Protein AF-0000000076143023 (afdb_homodimer)

Structure (mmCIF, N/CA/C/O backbone):
data_AF-0000000076143023-model_v1
#
loop_
_entity.id
_entity.type
_entity.pdbx_description
1 polymer 'Type II toxin-antitoxin system VapC family toxin'
#
loop_
_atom_site.group_PDB
_atom_site.id
_atom_site.type_symbol
_atom_site.label_atom_id
_atom_site.label_alt_id
_atom_site.label_comp_id
_atom_site.label_asym_id
_atom_site.label_entity_id
_atom_site.label_seq_id
_atom_site.pdbx_PDB_ins_code
_atom_site.Cartn_x
_atom_site.Cartn_y
_atom_site.Cartn_z
_atom_site.occupancy
_atom_site.B_iso_or_equiv
_atom_site.auth_seq_id
_atom_site.auth_comp_id
_atom_site.auth_asym_id
_atom_site.auth_atom_id
_atom_site.pdbx_PDB_model_num
ATOM 1 N N . MET A 1 1 ? -0.37 -6.676 -21.188 1 98.06 1 MET A N 1
ATOM 2 C CA . MET A 1 1 ? 0.47 -6.949 -20.031 1 98.06 1 MET A CA 1
ATOM 3 C C . MET A 1 1 ? -0.383 -7.238 -18.797 1 98.06 1 MET A C 1
ATOM 5 O O . MET A 1 1 ? -1.576 -6.93 -18.766 1 98.06 1 MET A O 1
ATOM 9 N N . TYR A 1 2 ? 0.212 -7.949 -17.828 1 98.81 2 TYR A N 1
ATOM 10 C CA . TYR A 1 2 ? -0.631 -8.555 -16.797 1 98.81 2 TYR A CA 1
ATOM 11 C C . TYR A 1 2 ? -0.069 -8.297 -15.406 1 98.81 2 TYR A C 1
ATOM 13 O O . TYR A 1 2 ? 1.149 -8.266 -15.219 1 98.81 2 TYR A O 1
ATOM 21 N N . LEU A 1 3 ? -0.927 -8.055 -14.492 1 98.94 3 LEU A N 1
ATOM 22 C CA . LEU A 1 3 ? -0.608 -8.016 -13.07 1 98.94 3 LEU A CA 1
ATOM 23 C C . LEU A 1 3 ? -1.163 -9.242 -12.359 1 98.94 3 LEU A C 1
ATOM 25 O O . LEU A 1 3 ? -2.381 -9.422 -12.273 1 98.94 3 LEU A O 1
ATOM 29 N N . LEU A 1 4 ? -0.254 -10.07 -11.875 1 98.81 4 LEU A N 1
ATOM 30 C CA . LEU A 1 4 ? -0.666 -11.336 -11.273 1 98.81 4 LEU A CA 1
ATOM 31 C C . LEU A 1 4 ? -1.103 -11.133 -9.828 1 98.81 4 LEU A C 1
ATOM 33 O O . LEU A 1 4 ? -0.363 -10.555 -9.023 1 98.81 4 LEU A O 1
ATOM 37 N N . ASP A 1 5 ? -2.32 -11.594 -9.531 1 98.44 5 ASP A N 1
ATOM 38 C CA . ASP A 1 5 ? -2.801 -11.641 -8.148 1 98.44 5 ASP A CA 1
ATOM 39 C C . ASP A 1 5 ? -2.135 -12.773 -7.375 1 98.44 5 ASP A C 1
ATOM 41 O O . ASP A 1 5 ? -1.49 -13.641 -7.965 1 98.44 5 ASP A O 1
ATOM 45 N N . THR A 1 6 ? -2.236 -12.711 -6.141 1 97.81 6 THR A N 1
ATOM 46 C CA . THR A 1 6 ? -1.552 -13.641 -5.242 1 97.81 6 THR A CA 1
ATOM 47 C C . THR A 1 6 ? -1.972 -15.078 -5.531 1 97.81 6 THR A C 1
ATOM 49 O O . THR A 1 6 ? -1.14 -15.992 -5.516 1 97.81 6 THR A O 1
ATOM 52 N N . ASN A 1 7 ? -3.256 -15.289 -5.801 1 97.44 7 ASN A N 1
ATOM 53 C CA . ASN A 1 7 ? -3.754 -16.656 -5.996 1 97.44 7 ASN A CA 1
ATOM 54 C C . ASN A 1 7 ? -3.154 -17.297 -7.242 1 97.44 7 ASN A C 1
ATOM 56 O O . ASN A 1 7 ? -2.965 -18.516 -7.289 1 97.44 7 ASN A O 1
ATOM 60 N N . VAL A 1 8 ? -2.82 -16.516 -8.234 1 98.25 8 VAL A N 1
ATOM 61 C CA . VAL A 1 8 ? -2.232 -17.047 -9.461 1 98.25 8 VAL A CA 1
ATOM 62 C C . VAL A 1 8 ? -0.818 -17.547 -9.18 1 98.25 8 VAL A C 1
ATOM 64 O O . VAL A 1 8 ? -0.459 -18.672 -9.57 1 98.25 8 VAL A O 1
ATOM 67 N N . ILE A 1 9 ? 0.001 -16.75 -8.516 1 98 9 ILE A N 1
ATOM 68 C CA . ILE A 1 9 ? 1.373 -17.109 -8.18 1 98 9 ILE A CA 1
ATOM 69 C C . ILE A 1 9 ? 1.374 -18.359 -7.293 1 98 9 ILE A C 1
ATOM 71 O O . ILE A 1 9 ? 2.15 -19.281 -7.516 1 98 9 ILE A O 1
ATOM 75 N N . SER A 1 10 ? 0.481 -18.328 -6.305 1 97.19 10 SER A N 1
ATOM 76 C CA . SER A 1 10 ? 0.371 -19.469 -5.395 1 97.19 10 SER A CA 1
ATOM 77 C C . SER A 1 10 ? -0.035 -20.734 -6.141 1 97.19 10 SER A C 1
ATOM 79 O O . SER A 1 10 ? 0.458 -21.828 -5.836 1 97.19 10 SER A O 1
ATOM 81 N N . GLU A 1 11 ? -0.968 -20.594 -7.059 1 97.69 11 GLU A N 1
ATOM 82 C CA . GLU A 1 11 ? -1.41 -21.734 -7.848 1 97.69 11 GLU A CA 1
ATOM 83 C C . GLU A 1 11 ? -0.258 -22.328 -8.648 1 97.69 11 GLU A C 1
ATOM 85 O O . GLU A 1 11 ? -0.075 -23.547 -8.68 1 97.69 11 GLU A O 1
ATOM 90 N N . LEU A 1 12 ? 0.575 -21.469 -9.266 1 96.62 12 LEU A N 1
ATOM 91 C CA . LEU A 1 12 ? 1.646 -21.906 -10.156 1 96.62 12 LEU A CA 1
ATOM 92 C C . LEU A 1 12 ? 2.768 -22.578 -9.367 1 96.62 12 LEU A C 1
ATOM 94 O O . LEU A 1 12 ? 3.596 -23.297 -9.945 1 96.62 12 LEU A O 1
ATOM 98 N N . ARG A 1 13 ? 2.834 -22.328 -8.07 1 95.31 13 ARG A N 1
ATOM 99 C CA . ARG A 1 13 ? 3.834 -22.953 -7.215 1 95.31 13 ARG A CA 1
ATOM 100 C C . ARG A 1 13 ? 3.506 -24.422 -6.977 1 95.31 13 ARG A C 1
ATOM 102 O O . ARG A 1 13 ? 4.395 -25.219 -6.684 1 95.31 13 ARG A O 1
ATOM 109 N N . LYS A 1 14 ? 2.246 -24.781 -7.047 1 94.75 14 LYS A N 1
ATOM 110 C CA . LYS A 1 14 ? 1.787 -26.109 -6.684 1 94.75 14 LYS A CA 1
ATOM 111 C C . LYS A 1 14 ? 2.342 -27.172 -7.641 1 94.75 14 LYS A C 1
ATOM 113 O O . LYS A 1 14 ? 2.426 -26.938 -8.844 1 94.75 14 LYS A O 1
ATOM 118 N N . PRO A 1 15 ? 2.67 -28.328 -7.043 1 92.56 15 PRO A N 1
ATOM 119 C CA . PRO A 1 15 ? 3.074 -29.422 -7.926 1 92.56 15 PRO A CA 1
ATOM 120 C C . PRO A 1 15 ? 1.981 -29.828 -8.914 1 92.56 15 PRO A C 1
ATOM 122 O O . PRO A 1 15 ? 2.275 -30.125 -10.07 1 92.56 15 PRO A O 1
ATOM 125 N N . HIS A 1 16 ? 0.698 -29.781 -8.438 1 95.69 16 HIS A N 1
ATOM 126 C CA . HIS A 1 16 ? -0.436 -30.094 -9.305 1 95.69 16 HIS A CA 1
ATOM 127 C C . HIS A 1 16 ? -1.319 -28.875 -9.516 1 95.69 16 HIS A C 1
ATOM 129 O O . HIS A 1 16 ? -2.523 -28.922 -9.25 1 95.69 16 HIS A O 1
ATOM 135 N N . ALA A 1 17 ? -0.722 -27.922 -10.047 1 97.44 17 ALA A N 1
ATOM 136 C CA . ALA A 1 17 ? -1.436 -26.688 -10.344 1 97.44 17 ALA A CA 1
ATOM 137 C C . ALA A 1 17 ? -2.568 -26.922 -11.336 1 97.44 17 ALA A C 1
ATOM 139 O O . ALA A 1 17 ? -2.518 -27.875 -12.125 1 97.44 17 ALA A O 1
ATOM 140 N N . ASP A 1 18 ? -3.635 -26.172 -11.297 1 98.19 18 ASP A N 1
ATOM 141 C CA . ASP A 1 18 ? -4.75 -26.234 -12.234 1 98.19 18 ASP A CA 1
ATOM 142 C C . ASP A 1 18 ? -4.254 -26.156 -13.68 1 98.19 18 ASP A C 1
ATOM 144 O O . ASP A 1 18 ? -3.486 -25.25 -14.023 1 98.19 18 ASP A O 1
ATOM 148 N N . ALA A 1 19 ? -4.676 -27.016 -14.5 1 97.75 19 ALA A N 1
ATOM 149 C CA . ALA A 1 19 ? -4.156 -27.156 -15.859 1 97.75 19 ALA A CA 1
ATOM 150 C C . ALA A 1 19 ? -4.441 -25.906 -16.688 1 97.75 19 ALA A C 1
ATOM 152 O O . ALA A 1 19 ? -3.633 -25.531 -17.531 1 97.75 19 ALA A O 1
ATOM 153 N N . LYS A 1 20 ? -5.555 -25.281 -16.5 1 98.38 20 LYS A N 1
ATOM 154 C CA . LYS A 1 20 ? -5.914 -24.078 -17.234 1 98.38 20 LYS A CA 1
ATOM 155 C C . LYS A 1 20 ? -5.008 -22.906 -16.859 1 98.38 20 LYS A C 1
ATOM 157 O O . LYS A 1 20 ? -4.602 -22.125 -17.719 1 98.38 20 LYS A O 1
ATOM 162 N N . VAL A 1 21 ? -4.711 -22.812 -15.57 1 98.56 21 VAL A N 1
ATOM 163 C CA . VAL A 1 21 ? -3.826 -21.75 -15.094 1 98.56 21 VAL A CA 1
ATOM 164 C C . VAL A 1 21 ? -2.426 -21.953 -15.672 1 98.56 21 VAL A C 1
ATOM 166 O O . VAL A 1 21 ? -1.789 -21 -16.109 1 98.56 21 VAL A O 1
ATOM 169 N N . VAL A 1 22 ? -1.942 -23.172 -15.695 1 98.06 22 VAL A N 1
ATOM 170 C CA . VAL A 1 22 ? -0.632 -23.5 -16.25 1 98.06 22 VAL A CA 1
ATOM 171 C C . VAL A 1 22 ? -0.604 -23.172 -17.734 1 98.06 22 VAL A C 1
ATOM 173 O O . VAL A 1 22 ? 0.358 -22.578 -18.234 1 98.06 22 VAL A O 1
ATOM 176 N N . ALA A 1 23 ? -1.643 -23.562 -18.438 1 97.94 23 ALA A N 1
ATOM 177 C CA . ALA A 1 23 ? -1.723 -23.312 -19.875 1 97.94 23 ALA A CA 1
ATOM 178 C C . ALA A 1 23 ? -1.689 -21.812 -20.172 1 97.94 23 ALA A C 1
ATOM 180 O O . ALA A 1 23 ? -0.997 -21.359 -21.078 1 97.94 23 ALA A O 1
ATOM 181 N N . TRP A 1 24 ? -2.473 -21.078 -19.391 1 98.25 24 TRP A N 1
ATOM 182 C CA . TRP A 1 24 ? -2.477 -19.625 -19.547 1 98.25 24 TRP A CA 1
ATOM 183 C C . TRP A 1 24 ? -1.083 -19.047 -19.328 1 98.25 24 TRP A C 1
ATOM 185 O O . TRP A 1 24 ? -0.595 -18.25 -20.156 1 98.25 24 TRP A O 1
ATOM 195 N N . ALA A 1 25 ? -0.419 -19.422 -18.234 1 97.69 25 ALA A N 1
ATOM 196 C CA . ALA A 1 25 ? 0.902 -18.906 -17.906 1 97.69 25 ALA A CA 1
ATOM 197 C C . ALA A 1 25 ? 1.912 -19.203 -19 1 97.69 25 ALA A C 1
ATOM 199 O O . ALA A 1 25 ? 2.779 -18.375 -19.297 1 97.69 25 ALA A O 1
ATOM 200 N N . LYS A 1 26 ? 1.789 -20.344 -19.594 1 97.19 26 LYS A N 1
ATOM 201 C CA . LYS A 1 26 ? 2.703 -20.766 -20.656 1 97.19 26 LYS A CA 1
ATOM 202 C C . LYS A 1 26 ? 2.461 -19.953 -21.922 1 97.19 26 LYS A C 1
ATOM 204 O O . LYS A 1 26 ? 3.344 -19.859 -22.781 1 97.19 26 LYS A O 1
ATOM 209 N N . SER A 1 27 ? 1.299 -19.406 -22.047 1 97.81 27 SER A N 1
ATOM 210 C CA . SER A 1 27 ? 0.93 -18.688 -23.25 1 97.81 27 SER A CA 1
ATOM 211 C C . SER A 1 27 ? 1.418 -17.25 -23.219 1 97.81 27 SER A C 1
ATOM 213 O O . SER A 1 27 ? 1.363 -16.531 -24.219 1 97.81 27 SER A O 1
ATOM 215 N N . VAL A 1 28 ? 1.854 -16.766 -22.062 1 97.69 28 VAL A N 1
ATOM 216 C CA . VAL A 1 28 ? 2.297 -15.398 -21.875 1 97.69 28 VAL A CA 1
ATOM 217 C C . VAL A 1 28 ? 3.793 -15.367 -21.562 1 97.69 28 VAL A C 1
ATOM 219 O O . VAL A 1 28 ? 4.262 -16.094 -20.672 1 97.69 28 VAL A O 1
ATOM 222 N N . ILE A 1 29 ? 4.547 -14.609 -22.266 1 97.12 29 ILE A N 1
ATOM 223 C CA . ILE A 1 29 ? 5.98 -14.508 -22 1 97.12 29 ILE A CA 1
ATOM 224 C C . ILE A 1 29 ? 6.215 -13.766 -20.688 1 97.12 29 ILE A C 1
ATOM 226 O O . ILE A 1 29 ? 5.484 -12.828 -20.359 1 97.12 29 ILE A O 1
ATOM 230 N N . ALA A 1 30 ? 7.262 -14.062 -19.953 1 95.31 30 ALA A N 1
ATOM 231 C CA . ALA A 1 30 ? 7.547 -13.641 -18.578 1 95.31 30 ALA A CA 1
ATOM 232 C C . ALA A 1 30 ? 7.629 -12.125 -18.484 1 95.31 30 ALA A C 1
ATOM 234 O O . ALA A 1 30 ? 7.102 -11.523 -17.547 1 95.31 30 ALA A O 1
ATOM 235 N N . PRO A 1 31 ? 8.195 -11.422 -19.484 1 97.06 31 PRO A N 1
ATOM 236 C CA . PRO A 1 31 ? 8.359 -9.969 -19.359 1 97.06 31 PRO A CA 1
ATOM 237 C C . PRO A 1 31 ? 7.023 -9.227 -19.375 1 97.06 31 PRO A C 1
ATOM 239 O O . PRO A 1 31 ? 6.973 -8.039 -19.047 1 97.06 31 PRO A O 1
ATOM 242 N N . ARG A 1 32 ? 5.98 -9.922 -19.719 1 98.19 32 ARG A N 1
ATOM 243 C CA . ARG A 1 32 ? 4.668 -9.297 -19.781 1 98.19 32 ARG A CA 1
ATOM 244 C C . ARG A 1 32 ? 3.912 -9.469 -18.469 1 98.19 32 ARG A C 1
ATOM 246 O O . ARG A 1 32 ? 2.785 -8.992 -18.328 1 98.19 32 ARG A O 1
ATOM 253 N N . MET A 1 33 ? 4.516 -10.148 -17.547 1 98.56 33 MET A N 1
ATOM 254 C CA . MET A 1 33 ? 3.885 -10.43 -16.25 1 98.56 33 MET A CA 1
ATOM 255 C C . MET A 1 33 ? 4.539 -9.617 -15.141 1 98.56 33 MET A C 1
ATOM 257 O O . MET A 1 33 ? 5.762 -9.602 -15.008 1 98.56 33 MET A O 1
ATOM 261 N N . PHE A 1 34 ? 3.748 -8.953 -14.367 1 98.88 34 PHE A N 1
ATOM 262 C CA . PHE A 1 34 ? 4.176 -8.133 -13.234 1 98.88 34 PHE A CA 1
ATOM 263 C C . PHE A 1 34 ? 3.473 -8.57 -11.961 1 98.88 34 PHE A C 1
ATOM 265 O O . PHE A 1 34 ? 2.453 -9.266 -12.008 1 98.88 34 PHE A O 1
ATOM 272 N N . ILE A 1 35 ? 4.039 -8.211 -10.844 1 98.81 35 ILE A N 1
ATOM 273 C CA . ILE A 1 35 ? 3.322 -8.273 -9.578 1 98.81 35 ILE A CA 1
ATOM 274 C C . ILE A 1 35 ? 3.408 -6.926 -8.867 1 98.81 35 ILE A C 1
ATOM 276 O O . ILE A 1 35 ? 4.316 -6.133 -9.133 1 98.81 35 ILE A O 1
ATOM 280 N N . SER A 1 36 ? 2.393 -6.699 -8.047 1 98.88 36 SER A N 1
ATOM 281 C CA . SER A 1 36 ? 2.418 -5.516 -7.188 1 98.88 36 SER A CA 1
ATOM 282 C C . SER A 1 36 ? 3.287 -5.746 -5.957 1 98.88 36 SER A C 1
ATOM 284 O O . SER A 1 36 ? 3.4 -6.871 -5.469 1 98.88 36 SER A O 1
ATOM 286 N N . ALA A 1 37 ? 3.887 -4.719 -5.398 1 98.88 37 ALA A N 1
ATOM 287 C CA . ALA A 1 37 ? 4.512 -4.809 -4.082 1 98.88 37 ALA A CA 1
ATOM 288 C C . ALA A 1 37 ? 3.539 -5.383 -3.053 1 98.88 37 ALA A C 1
ATOM 290 O O . ALA A 1 37 ? 3.947 -6.102 -2.137 1 98.88 37 ALA A O 1
ATOM 291 N N . ILE A 1 38 ? 2.283 -5.133 -3.229 1 98.88 38 ILE A N 1
ATOM 292 C CA . ILE A 1 38 ? 1.254 -5.629 -2.322 1 98.88 38 ILE A CA 1
ATOM 293 C C . ILE A 1 38 ? 1.146 -7.148 -2.447 1 98.88 38 ILE A C 1
ATOM 295 O O . ILE A 1 38 ? 0.948 -7.848 -1.45 1 98.88 38 ILE A O 1
ATOM 299 N N . THR A 1 39 ? 1.234 -7.672 -3.678 1 98.69 39 THR A N 1
ATOM 300 C CA . THR A 1 39 ? 1.265 -9.117 -3.879 1 98.69 39 THR A CA 1
ATOM 301 C C . THR A 1 39 ? 2.455 -9.742 -3.156 1 98.69 39 THR A C 1
ATOM 303 O O . THR A 1 39 ? 2.318 -10.773 -2.496 1 98.69 39 THR A O 1
ATOM 306 N N . LEU A 1 40 ? 3.574 -9.086 -3.26 1 98.69 40 LEU A N 1
ATOM 307 C CA . LEU A 1 40 ? 4.762 -9.57 -2.561 1 98.69 40 LEU A CA 1
ATOM 308 C C . LEU A 1 40 ? 4.539 -9.57 -1.052 1 98.69 40 LEU A C 1
ATOM 310 O O . LEU A 1 40 ? 4.93 -10.516 -0.365 1 98.69 40 LEU A O 1
ATOM 314 N N . LYS A 1 41 ? 3.947 -8.492 -0.532 1 98.88 41 LYS A N 1
ATOM 315 C CA . LYS A 1 41 ? 3.611 -8.414 0.887 1 98.88 41 LYS A CA 1
ATOM 316 C C . LYS A 1 41 ? 2.75 -9.602 1.313 1 98.88 41 LYS A C 1
ATOM 318 O O . LYS A 1 41 ? 2.992 -10.203 2.359 1 98.88 41 LYS A O 1
ATOM 323 N N . GLU A 1 42 ? 1.769 -9.945 0.521 1 98.62 42 GLU A N 1
ATOM 324 C CA . GLU A 1 42 ? 0.854 -11.039 0.826 1 98.62 42 GLU A CA 1
ATOM 325 C C . GLU A 1 42 ? 1.578 -12.383 0.813 1 98.62 42 GLU A C 1
ATOM 327 O O . GLU A 1 42 ? 1.363 -13.219 1.694 1 98.62 42 GLU A O 1
ATOM 332 N N . LEU A 1 43 ? 2.395 -12.594 -0.185 1 98.5 43 LEU A N 1
ATOM 333 C CA . LEU A 1 43 ? 3.162 -13.836 -0.276 1 98.5 43 LEU A CA 1
ATOM 334 C C . LEU A 1 43 ? 4.09 -13.984 0.926 1 98.5 43 LEU A C 1
ATOM 336 O O . LEU A 1 43 ? 4.137 -15.055 1.547 1 98.5 43 LEU A O 1
ATOM 340 N N . GLU A 1 44 ? 4.766 -12.898 1.254 1 98.69 44 GLU A N 1
ATOM 341 C CA . GLU A 1 44 ? 5.672 -12.914 2.4 1 98.69 44 GLU A CA 1
ATOM 342 C C . GLU A 1 44 ? 4.914 -13.188 3.695 1 98.69 44 GLU A C 1
ATOM 344 O O . GLU A 1 44 ? 5.379 -13.961 4.539 1 98.69 44 GLU A O 1
ATOM 349 N N . THR A 1 45 ? 3.803 -12.562 3.861 1 98.62 45 THR A N 1
ATOM 350 C CA . THR A 1 45 ? 2.98 -12.789 5.043 1 98.62 45 THR A CA 1
ATOM 351 C C . THR A 1 45 ? 2.584 -14.258 5.152 1 98.62 45 THR A C 1
ATOM 353 O O . THR A 1 45 ? 2.639 -14.844 6.238 1 98.62 45 THR A O 1
ATOM 356 N N . GLY A 1 46 ? 2.152 -14.805 4.02 1 98.06 46 GLY A N 1
ATOM 357 C CA . GLY A 1 46 ? 1.821 -16.219 3.994 1 98.06 46 GLY A CA 1
ATOM 358 C C . GLY A 1 46 ? 2.979 -17.109 4.402 1 98.06 46 GLY A C 1
ATOM 359 O O . GLY A 1 46 ? 2.803 -18.047 5.191 1 98.06 46 GLY A O 1
ATOM 360 N N . VAL A 1 47 ? 4.148 -16.797 3.898 1 98.44 47 VAL A N 1
ATOM 361 C CA . VAL A 1 47 ? 5.348 -17.578 4.207 1 98.44 47 VAL A CA 1
ATOM 362 C C . VAL A 1 47 ? 5.648 -17.484 5.703 1 98.44 47 VAL A C 1
ATOM 364 O O . VAL A 1 47 ? 5.891 -18.516 6.352 1 98.44 47 VAL A O 1
ATOM 367 N N . LEU A 1 48 ? 5.605 -16.297 6.258 1 98.56 48 LEU A N 1
ATOM 368 C CA . LEU A 1 48 ? 5.898 -16.078 7.672 1 98.56 48 LEU A CA 1
ATOM 369 C C . LEU A 1 48 ? 4.93 -16.859 8.555 1 98.56 48 LEU A C 1
ATOM 371 O O . LEU A 1 48 ? 5.34 -17.438 9.562 1 98.56 48 LEU A O 1
ATOM 375 N N . ARG A 1 49 ? 3.689 -16.828 8.156 1 98.31 49 ARG A N 1
ATOM 376 C CA . ARG A 1 49 ? 2.688 -17.547 8.938 1 98.31 49 ARG A CA 1
ATOM 377 C C . ARG A 1 49 ? 2.969 -19.047 8.945 1 98.31 49 ARG A C 1
ATOM 379 O O . ARG A 1 49 ? 2.863 -19.703 9.984 1 98.31 49 ARG A O 1
ATOM 386 N N . ILE A 1 50 ? 3.301 -19.641 7.809 1 98 50 ILE A N 1
ATOM 387 C CA . ILE A 1 50 ? 3.584 -21.062 7.695 1 98 50 ILE A CA 1
ATOM 388 C C . ILE A 1 50 ? 4.879 -21.391 8.438 1 98 50 ILE A C 1
ATOM 390 O O . ILE A 1 50 ? 4.988 -22.438 9.078 1 98 50 ILE A O 1
ATOM 394 N N . GLU A 1 51 ? 5.863 -20.453 8.32 1 98.06 51 GLU A N 1
ATOM 395 C CA . GLU A 1 51 ? 7.117 -20.656 9.047 1 98.06 51 GLU A CA 1
ATOM 396 C C . GLU A 1 51 ? 6.875 -20.781 10.547 1 98.06 51 GLU A C 1
ATOM 398 O O . GLU A 1 51 ? 7.562 -21.547 11.219 1 98.06 51 GLU A O 1
ATOM 403 N N . ARG A 1 52 ? 5.934 -20.094 11.094 1 96.88 52 ARG A N 1
ATOM 404 C CA . ARG A 1 52 ? 5.609 -20.125 12.516 1 96.88 52 ARG A CA 1
ATOM 405 C C . ARG A 1 52 ? 4.898 -21.422 12.883 1 96.88 52 ARG A C 1
ATOM 407 O O . ARG A 1 52 ? 5.164 -22 13.938 1 96.88 52 ARG A O 1
ATOM 414 N N . ARG A 1 53 ? 4.082 -21.891 11.992 1 97.56 53 ARG A N 1
ATOM 415 C CA . ARG A 1 53 ? 3.246 -23.047 12.266 1 97.56 53 ARG A CA 1
ATOM 416 C C . ARG A 1 53 ? 3.996 -24.344 11.953 1 97.56 53 ARG A C 1
ATOM 418 O O . ARG A 1 53 ? 3.867 -25.328 12.68 1 97.56 53 ARG A O 1
ATOM 425 N N . ASP A 1 54 ? 4.738 -24.359 10.867 1 98.19 54 ASP A N 1
ATOM 426 C CA . ASP A 1 54 ? 5.48 -25.5 10.328 1 98.19 54 ASP A CA 1
ATOM 427 C C . ASP A 1 54 ? 6.82 -25.047 9.75 1 98.19 54 ASP A C 1
ATOM 429 O O . ASP A 1 54 ? 6.926 -24.797 8.547 1 98.19 54 ASP A O 1
ATOM 433 N N . PRO A 1 55 ? 7.832 -25.031 10.633 1 97.69 55 PRO A N 1
ATOM 434 C CA . PRO A 1 55 ? 9.133 -24.484 10.227 1 97.69 55 PRO A CA 1
ATOM 435 C C . PRO A 1 55 ? 9.703 -25.188 8.992 1 97.69 55 PRO A C 1
ATOM 437 O O . PRO A 1 55 ? 10.312 -24.531 8.141 1 97.69 55 PRO A O 1
ATOM 440 N N . ALA A 1 56 ? 9.5 -26.438 8.891 1 98 56 ALA A N 1
ATOM 441 C CA . ALA A 1 56 ? 10.047 -27.172 7.754 1 98 56 ALA A CA 1
ATOM 442 C C . ALA A 1 56 ? 9.383 -26.734 6.449 1 98 56 ALA A C 1
ATOM 444 O O . ALA A 1 56 ? 10.062 -26.422 5.473 1 98 56 ALA A O 1
ATOM 445 N N . GLN A 1 57 ? 8.086 -26.703 6.422 1 97.19 57 GLN A N 1
ATOM 446 C CA . GLN A 1 57 ? 7.359 -26.234 5.242 1 97.19 57 GLN A CA 1
ATOM 447 C C . GLN A 1 57 ? 7.645 -24.766 4.965 1 97.19 57 GLN A C 1
ATOM 449 O O . GLN A 1 57 ? 7.723 -24.344 3.807 1 97.19 57 GLN A O 1
ATOM 454 N N . GLY A 1 58 ? 7.738 -24 6.047 1 97.94 58 GLY A N 1
ATOM 455 C CA . GLY A 1 58 ? 8.07 -22.594 5.918 1 97.94 58 GLY A CA 1
ATOM 456 C C . GLY A 1 58 ? 9.383 -22.359 5.203 1 97.94 58 GLY A C 1
ATOM 457 O O . GLY A 1 58 ? 9.5 -21.438 4.387 1 97.94 58 GLY A O 1
ATOM 458 N N . LYS A 1 59 ? 10.336 -23.156 5.535 1 98.06 59 LYS A N 1
ATOM 459 C CA . LYS A 1 59 ? 11.648 -23.031 4.906 1 98.06 59 LYS A CA 1
ATOM 460 C C . LYS A 1 59 ? 11.562 -23.281 3.402 1 98.06 59 LYS A C 1
ATOM 462 O O . LYS A 1 59 ? 12.242 -22.609 2.619 1 98.06 59 LYS A O 1
ATOM 467 N N . VAL A 1 60 ? 10.805 -24.203 3.023 1 97.62 60 VAL A N 1
ATOM 468 C CA . VAL A 1 60 ? 10.602 -24.5 1.611 1 97.62 60 VAL A CA 1
ATOM 469 C C . VAL A 1 60 ? 9.961 -23.312 0.907 1 97.62 60 VAL A C 1
ATOM 471 O O . VAL A 1 60 ? 10.414 -22.906 -0.166 1 97.62 60 VAL A O 1
ATOM 474 N N . LEU A 1 61 ? 8.977 -22.766 1.533 1 97.88 61 LEU A N 1
ATOM 475 C CA . LEU A 1 61 ? 8.273 -21.625 0.953 1 97.88 61 LEU A CA 1
ATOM 476 C C . LEU A 1 61 ? 9.164 -20.391 0.927 1 97.88 61 LEU A C 1
ATOM 478 O O . LEU A 1 61 ? 9.102 -19.594 -0.017 1 97.88 61 LEU A O 1
ATOM 482 N N . ARG A 1 62 ? 9.977 -20.234 1.952 1 98.31 62 ARG A N 1
ATOM 483 C CA . ARG A 1 62 ? 10.93 -19.125 2 1 98.31 62 ARG A CA 1
ATOM 484 C C . ARG A 1 62 ? 11.914 -19.203 0.834 1 98.31 62 ARG A C 1
ATOM 486 O O . ARG A 1 62 ? 12.188 -18.203 0.182 1 98.31 62 ARG A O 1
ATOM 493 N N . THR A 1 63 ? 12.391 -20.375 0.596 1 98.38 63 THR A N 1
ATOM 494 C CA . THR A 1 63 ? 13.312 -20.594 -0.513 1 98.38 63 THR A CA 1
ATOM 495 C C . THR A 1 63 ? 12.625 -20.312 -1.849 1 98.38 63 THR A C 1
ATOM 497 O O . THR A 1 63 ? 13.188 -19.656 -2.721 1 98.38 63 THR A O 1
ATOM 500 N N . TRP A 1 64 ? 11.438 -20.781 -2.014 1 98.12 64 TRP A N 1
ATOM 501 C CA . TRP A 1 64 ? 10.633 -20.562 -3.215 1 98.12 64 TRP A CA 1
ATOM 502 C C . TRP A 1 64 ? 10.445 -19.062 -3.471 1 98.12 64 TRP A C 1
ATOM 504 O O . TRP A 1 64 ? 10.695 -18.594 -4.582 1 98.12 64 TRP A O 1
ATOM 514 N N . LEU A 1 65 ? 10.047 -18.359 -2.402 1 98.31 65 LEU A N 1
ATOM 515 C CA . LEU A 1 65 ? 9.805 -16.938 -2.555 1 98.31 65 LEU A CA 1
ATOM 516 C C . LEU A 1 65 ? 11.102 -16.203 -2.883 1 98.31 65 LEU A C 1
ATOM 518 O O . LEU A 1 65 ? 11.156 -15.422 -3.844 1 98.31 65 LEU A O 1
ATOM 522 N N . LYS A 1 66 ? 12.156 -16.469 -2.193 1 97.62 66 LYS A N 1
ATOM 523 C CA . LYS A 1 66 ? 13.406 -15.727 -2.291 1 97.62 66 LYS A CA 1
ATOM 524 C C . LYS A 1 66 ? 14.18 -16.109 -3.547 1 97.62 66 LYS A C 1
ATOM 526 O O . LYS A 1 66 ? 14.852 -15.281 -4.152 1 97.62 66 LYS A O 1
ATOM 531 N N . ARG A 1 67 ? 14.008 -17.359 -4.008 1 97.25 67 ARG A N 1
ATOM 532 C CA . ARG A 1 67 ? 14.883 -17.844 -5.066 1 97.25 67 ARG A CA 1
ATOM 533 C C . ARG A 1 67 ? 14.133 -17.969 -6.387 1 97.25 67 ARG A C 1
ATOM 535 O O . ARG A 1 67 ? 14.75 -18.078 -7.449 1 97.25 67 ARG A O 1
ATOM 542 N N . HIS A 1 68 ? 12.859 -17.969 -6.297 1 95.94 68 HIS A N 1
ATOM 543 C CA . HIS A 1 68 ? 12.117 -18.172 -7.535 1 95.94 68 HIS A CA 1
ATOM 544 C C . HIS A 1 68 ? 11.234 -16.969 -7.844 1 95.94 68 HIS A C 1
ATOM 546 O O . HIS A 1 68 ? 11.383 -16.328 -8.891 1 95.94 68 HIS A O 1
ATOM 552 N N . VAL A 1 69 ? 10.43 -16.609 -6.949 1 97.5 69 VAL A N 1
ATOM 553 C CA . VAL A 1 69 ? 9.453 -15.555 -7.238 1 97.5 69 VAL A CA 1
ATOM 554 C C . VAL A 1 69 ? 10.164 -14.211 -7.352 1 97.5 69 VAL A C 1
ATOM 556 O O . VAL A 1 69 ? 10.039 -13.523 -8.367 1 97.5 69 VAL A O 1
ATOM 559 N N . MET A 1 70 ? 10.93 -13.805 -6.297 1 97.62 70 MET A N 1
ATOM 560 C CA . MET A 1 70 ? 11.508 -12.461 -6.242 1 97.62 70 MET A CA 1
ATOM 561 C C . MET A 1 70 ? 12.469 -12.234 -7.402 1 97.62 70 MET A C 1
ATOM 563 O O . MET A 1 70 ? 12.383 -11.227 -8.102 1 97.62 70 MET A O 1
ATOM 567 N N . PRO A 1 71 ? 13.344 -13.219 -7.746 1 97.12 71 PRO A N 1
ATOM 568 C CA . PRO A 1 71 ? 14.219 -13.008 -8.898 1 97.12 71 PRO A CA 1
ATOM 569 C C . PRO A 1 71 ? 13.453 -12.992 -10.227 1 97.12 71 PRO A C 1
ATOM 571 O O . PRO A 1 71 ? 13.828 -12.266 -11.148 1 97.12 71 PRO A O 1
ATOM 574 N N . ALA A 1 72 ? 12.375 -13.75 -10.336 1 96 72 ALA A N 1
ATOM 575 C CA . ALA A 1 72 ? 11.602 -13.852 -11.57 1 96 72 ALA A CA 1
ATOM 576 C C . ALA A 1 72 ? 10.93 -12.523 -11.898 1 96 72 ALA A C 1
ATOM 578 O O . ALA A 1 72 ? 10.719 -12.195 -13.07 1 96 72 ALA A O 1
ATOM 579 N N . PHE A 1 73 ? 10.672 -11.703 -10.836 1 97.5 73 PHE A N 1
ATOM 580 C CA . PHE A 1 73 ? 9.945 -10.461 -11.047 1 97.5 73 PHE A CA 1
ATOM 581 C C . PHE A 1 73 ? 10.82 -9.258 -10.719 1 97.5 73 PHE A C 1
ATOM 583 O O . PHE A 1 73 ? 10.32 -8.148 -10.539 1 97.5 73 PHE A O 1
ATOM 590 N N . ASP A 1 74 ? 12.039 -9.398 -10.461 1 90.25 74 ASP A N 1
ATOM 591 C CA . ASP A 1 74 ? 12.953 -8.422 -9.875 1 90.25 74 ASP A CA 1
ATOM 592 C C . ASP A 1 74 ? 12.68 -7.016 -10.414 1 90.25 74 ASP A C 1
ATOM 594 O O . ASP A 1 74 ? 12.422 -6.09 -9.641 1 90.25 74 ASP A O 1
ATOM 598 N N . THR A 1 75 ? 12.633 -6.648 -11.633 1 94.5 75 THR A N 1
ATOM 599 C CA . THR A 1 75 ? 12.398 -5.312 -12.164 1 94.5 75 THR A CA 1
ATOM 600 C C . THR A 1 75 ? 10.93 -5.129 -12.539 1 94.5 75 THR A C 1
ATOM 602 O O . THR A 1 75 ? 10.555 -4.125 -13.156 1 94.5 75 THR A O 1
ATOM 605 N N . ARG A 1 76 ? 10.094 -6.145 -12.109 1 98.44 76 ARG A N 1
ATOM 606 C CA . ARG A 1 76 ? 8.695 -6.133 -12.531 1 98.44 76 ARG A CA 1
ATOM 607 C C . ARG A 1 76 ? 7.77 -6.203 -11.32 1 98.44 76 ARG A C 1
ATOM 609 O O . ARG A 1 76 ? 6.602 -6.582 -11.453 1 98.44 76 ARG A O 1
ATOM 616 N N . ILE A 1 77 ? 8.352 -5.938 -10.109 1 98.81 77 ILE A N 1
ATOM 617 C CA . ILE A 1 77 ? 7.531 -5.645 -8.938 1 98.81 77 ILE A CA 1
ATOM 618 C C . ILE A 1 77 ? 7.172 -4.16 -8.922 1 98.81 77 ILE A C 1
ATOM 620 O O . ILE A 1 77 ? 8.031 -3.309 -8.695 1 98.81 77 ILE A O 1
ATOM 624 N N . LEU A 1 78 ? 5.957 -3.871 -9.109 1 98.88 78 LEU A N 1
ATOM 625 C CA . LEU A 1 78 ? 5.527 -2.482 -9.242 1 98.88 78 LEU A CA 1
ATOM 626 C C . LEU A 1 78 ? 5.215 -1.884 -7.871 1 98.88 78 LEU A C 1
ATOM 628 O O . LEU A 1 78 ? 4.477 -2.479 -7.082 1 98.88 78 LEU A O 1
ATOM 632 N N . PRO A 1 79 ? 5.789 -0.791 -7.57 1 98.94 79 PRO A N 1
ATOM 633 C CA . PRO A 1 79 ? 5.52 -0.146 -6.285 1 98.94 79 PRO A CA 1
ATOM 634 C C . PRO A 1 79 ? 4.164 0.554 -6.246 1 98.94 79 PRO A C 1
ATOM 636 O O . PRO A 1 79 ? 3.555 0.783 -7.293 1 98.94 79 PRO A O 1
ATOM 639 N N . VAL A 1 80 ? 3.703 0.755 -5.004 1 98.88 80 VAL A N 1
ATOM 640 C CA . VAL A 1 80 ? 2.67 1.762 -4.781 1 98.88 80 VAL A CA 1
ATOM 641 C C . VAL A 1 80 ? 3.314 3.139 -4.637 1 98.88 80 VAL A C 1
ATOM 643 O O . VAL A 1 80 ? 3.832 3.48 -3.568 1 98.88 80 VAL A O 1
ATOM 646 N N . ASP A 1 81 ? 3.309 3.877 -5.688 1 98.75 81 ASP A N 1
ATOM 647 C CA . ASP A 1 81 ? 3.84 5.234 -5.66 1 98.75 81 ASP A CA 1
ATOM 648 C C . ASP A 1 81 ? 2.713 6.266 -5.594 1 98.75 81 ASP A C 1
ATOM 650 O O . ASP A 1 81 ? 1.562 5.914 -5.328 1 98.75 81 ASP A O 1
ATOM 654 N N . ALA A 1 82 ? 3.037 7.516 -5.762 1 98.62 82 ALA A N 1
ATOM 655 C CA . ALA A 1 82 ? 2.059 8.594 -5.625 1 98.62 82 ALA A CA 1
ATOM 656 C C . ALA A 1 82 ? 0.901 8.414 -6.602 1 98.62 82 ALA A C 1
ATOM 658 O O . ALA A 1 82 ? -0.263 8.586 -6.234 1 98.62 82 ALA A O 1
ATOM 659 N N . ALA A 1 83 ? 1.207 8.039 -7.852 1 98.69 83 ALA A N 1
ATOM 660 C CA . ALA A 1 83 ? 0.16 7.859 -8.852 1 98.69 83 ALA A CA 1
ATOM 661 C C . ALA A 1 83 ? -0.785 6.727 -8.469 1 98.69 83 ALA A C 1
ATOM 663 O O . ALA A 1 83 ? -2.006 6.863 -8.57 1 98.69 83 ALA A O 1
ATOM 664 N N . VAL A 1 84 ? -0.232 5.648 -8.039 1 98.94 84 VAL A N 1
ATOM 665 C CA . VAL A 1 84 ? -1.031 4.496 -7.625 1 98.94 84 VAL A CA 1
ATOM 666 C C . VAL A 1 84 ? -1.864 4.859 -6.398 1 98.94 84 VAL A C 1
ATOM 668 O O . VAL A 1 84 ? -3.035 4.484 -6.301 1 98.94 84 VAL A O 1
ATOM 671 N N . ALA A 1 85 ? -1.271 5.543 -5.441 1 98.81 85 ALA A N 1
ATOM 672 C CA . ALA A 1 85 ? -1.96 5.965 -4.223 1 98.81 85 ALA A CA 1
ATOM 673 C C . ALA A 1 85 ? -3.176 6.828 -4.555 1 98.81 85 ALA A C 1
ATOM 675 O O . ALA A 1 85 ? -4.266 6.605 -4.016 1 98.81 85 ALA A O 1
ATOM 676 N N . LEU A 1 86 ? -2.996 7.793 -5.434 1 98.75 86 LEU A N 1
ATOM 677 C CA . LEU A 1 86 ? -4.09 8.672 -5.82 1 98.75 86 LEU A CA 1
ATOM 678 C C . LEU A 1 86 ? -5.195 7.895 -6.527 1 98.75 86 LEU A C 1
ATOM 680 O O . LEU A 1 86 ? -6.379 8.102 -6.258 1 98.75 86 LEU A O 1
ATOM 684 N N . ARG A 1 87 ? -4.781 7 -7.434 1 98.81 87 ARG A N 1
ATOM 685 C CA . ARG A 1 87 ? -5.766 6.176 -8.125 1 98.81 87 ARG A CA 1
ATOM 686 C C . ARG A 1 87 ? -6.523 5.289 -7.145 1 98.81 87 ARG A C 1
ATOM 688 O O . ARG A 1 87 ? -7.734 5.105 -7.273 1 98.81 87 ARG A O 1
ATOM 695 N N . CYS A 1 88 ? -5.848 4.766 -6.195 1 98.88 88 CYS A N 1
ATOM 696 C CA . CYS A 1 88 ? -6.449 3.891 -5.195 1 98.88 88 CYS A CA 1
ATOM 697 C C . CYS A 1 88 ? -7.516 4.629 -4.398 1 98.88 88 CYS A C 1
ATOM 699 O O . CYS A 1 88 ? -8.562 4.062 -4.074 1 98.88 88 CYS A O 1
ATOM 701 N N . ALA A 1 89 ? -7.238 5.859 -4.039 1 98.81 89 ALA A N 1
ATOM 702 C CA . ALA A 1 89 ? -8.203 6.664 -3.295 1 98.81 89 ALA A CA 1
ATOM 703 C C . ALA A 1 89 ? -9.555 6.699 -4.012 1 98.81 89 ALA A C 1
ATOM 705 O O . ALA A 1 89 ? -10.602 6.598 -3.373 1 98.81 89 ALA A O 1
ATOM 706 N N . HIS A 1 90 ? -9.57 6.754 -5.316 1 98.38 90 HIS A N 1
ATOM 707 C CA . HIS A 1 90 ? -10.797 6.84 -6.105 1 98.38 90 HIS A CA 1
ATOM 708 C C . HIS A 1 90 ? -11.578 5.531 -6.047 1 98.38 90 HIS A C 1
ATOM 710 O O . HIS A 1 90 ? -12.781 5.512 -6.309 1 98.38 90 HIS A O 1
ATOM 716 N N . LEU A 1 91 ? -10.898 4.488 -5.703 1 98.5 91 LEU A N 1
ATOM 717 C CA . LEU A 1 91 ? -11.562 3.193 -5.609 1 98.5 91 LEU A CA 1
ATOM 718 C C . LEU A 1 91 ? -12.258 3.035 -4.262 1 98.5 91 LEU A C 1
ATOM 720 O O . LEU A 1 91 ? -13.047 2.105 -4.07 1 98.5 91 LEU A O 1
ATOM 724 N N . HIS A 1 92 ? -11.992 3.938 -3.318 1 98.25 92 HIS A N 1
ATOM 725 C CA . HIS A 1 92 ? -12.578 3.877 -1.984 1 98.25 92 HIS A CA 1
ATOM 726 C C . HIS A 1 92 ? -13.75 4.844 -1.853 1 98.25 92 HIS A C 1
ATOM 728 O O . HIS A 1 92 ? -14.352 4.949 -0.782 1 98.25 92 HIS A O 1
ATOM 734 N N . VAL A 1 93 ? -14.086 5.578 -2.848 1 97.44 93 VAL A N 1
ATOM 735 C CA . VAL A 1 93 ? -15.156 6.566 -2.838 1 97.44 9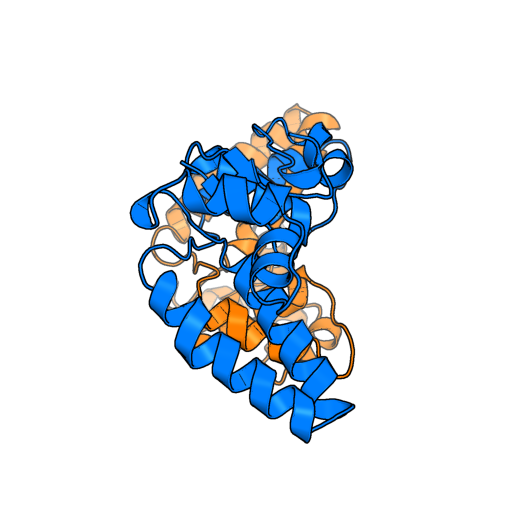3 VAL A CA 1
ATOM 736 C C . VAL A 1 93 ? -16.078 6.348 -4.039 1 97.44 93 VAL A C 1
ATOM 738 O O . VAL A 1 93 ? -15.625 6.395 -5.188 1 97.44 93 VAL A O 1
ATOM 741 N N . PRO A 1 94 ? -17.25 6.051 -3.799 1 95.81 94 PRO A N 1
ATOM 742 C CA . PRO A 1 94 ? -18.016 6.352 -2.586 1 95.81 94 PRO A CA 1
ATOM 743 C C . PRO A 1 94 ? -17.969 5.219 -1.562 1 95.81 94 PRO A C 1
ATOM 745 O O . PRO A 1 94 ? -18.203 5.449 -0.371 1 95.81 94 PRO A O 1
ATOM 748 N N . ASP A 1 95 ? -17.766 3.982 -2.053 1 94.88 95 ASP A N 1
ATOM 749 C CA . ASP A 1 95 ? -17.797 2.842 -1.142 1 94.88 95 ASP A CA 1
ATOM 750 C C . ASP A 1 95 ? -16.375 2.322 -0.873 1 94.88 95 ASP A C 1
ATOM 752 O O . ASP A 1 95 ? -15.57 2.211 -1.793 1 94.88 95 ASP A O 1
ATOM 756 N N . ARG A 1 96 ? -16.219 2.055 0.343 1 95.5 96 ARG A N 1
ATOM 757 C CA . ARG A 1 96 ? -14.914 1.515 0.728 1 95.5 96 ARG A CA 1
ATOM 758 C C . ARG A 1 96 ? -14.672 0.156 0.079 1 95.5 96 ARG A C 1
ATOM 760 O O . ARG A 1 96 ? -15.586 -0.667 -0.009 1 95.5 96 ARG A O 1
ATOM 767 N N . ALA A 1 97 ? -13.461 -0.084 -0.37 1 95.69 97 ALA A N 1
ATOM 768 C CA . ALA A 1 97 ? -13.016 -1.365 -0.912 1 95.69 97 ALA A CA 1
ATOM 769 C C . ALA A 1 97 ? -11.992 -2.021 0.009 1 95.69 97 ALA A C 1
ATOM 771 O O . ALA A 1 97 ? -11.516 -1.4 0.962 1 95.69 97 ALA A O 1
ATOM 772 N N . ASN A 1 98 ? -11.805 -3.301 -0.221 1 95.81 98 ASN A N 1
ATOM 773 C CA . ASN A 1 98 ? -10.695 -3.959 0.46 1 95.81 98 ASN A CA 1
ATOM 774 C C . ASN A 1 98 ? -9.367 -3.271 0.159 1 95.81 98 ASN A C 1
ATOM 776 O O . ASN A 1 98 ? -9.047 -3.006 -1.002 1 95.81 98 ASN A O 1
ATOM 780 N N . GLU A 1 99 ? -8.586 -2.998 1.165 1 96.75 99 GLU A N 1
ATOM 781 C CA . GLU A 1 99 ? -7.387 -2.178 1.027 1 96.75 99 GLU A CA 1
ATOM 782 C C . GLU A 1 99 ? -6.391 -2.812 0.062 1 96.75 99 GLU A C 1
ATOM 784 O O . GLU A 1 99 ? -5.945 -2.168 -0.889 1 96.75 99 GLU A O 1
ATOM 789 N N . SER A 1 100 ? -6.113 -4.09 0.276 1 97.31 100 SER A N 1
ATOM 790 C CA . SER A 1 100 ? -5.121 -4.758 -0.559 1 97.31 100 SER A CA 1
ATOM 791 C C . SER A 1 100 ? -5.613 -4.898 -1.996 1 97.31 100 SER A C 1
ATOM 793 O O . SER A 1 100 ? -4.875 -4.605 -2.941 1 97.31 100 SER A O 1
ATOM 795 N N . ASP A 1 101 ? -6.887 -5.258 -2.164 1 97.94 101 ASP A N 1
ATOM 796 C CA . ASP A 1 101 ? -7.457 -5.406 -3.498 1 97.94 101 ASP A CA 1
ATOM 797 C C . ASP A 1 101 ? -7.469 -4.074 -4.242 1 97.94 101 ASP A C 1
ATOM 799 O O . ASP A 1 101 ? -7.16 -4.02 -5.434 1 97.94 101 ASP A O 1
ATOM 803 N N . ALA A 1 102 ? -7.781 -3.031 -3.523 1 98.56 102 ALA A N 1
ATOM 804 C CA . ALA A 1 102 ? -7.836 -1.706 -4.133 1 98.56 102 ALA A CA 1
ATOM 805 C C . ALA A 1 102 ? -6.453 -1.247 -4.574 1 98.56 102 ALA A C 1
ATOM 807 O O . ALA A 1 102 ? -6.301 -0.652 -5.645 1 98.56 102 ALA A O 1
ATOM 808 N N . LEU A 1 103 ? -5.449 -1.513 -3.752 1 98.88 103 LEU A N 1
ATOM 809 C CA . LEU A 1 103 ? -4.09 -1.123 -4.113 1 98.88 103 LEU A CA 1
ATOM 810 C C . LEU A 1 103 ? -3.604 -1.91 -5.324 1 98.88 103 LEU A C 1
ATOM 812 O O . LEU A 1 103 ? -2.941 -1.356 -6.203 1 98.88 103 LEU A O 1
ATOM 816 N N . ILE A 1 104 ? -3.916 -3.16 -5.383 1 98.88 104 ILE A N 1
ATOM 817 C CA . ILE A 1 104 ? -3.543 -3.988 -6.527 1 98.88 104 ILE A CA 1
ATOM 818 C C . ILE A 1 104 ? -4.27 -3.498 -7.777 1 98.88 104 ILE A C 1
ATOM 820 O O . ILE A 1 104 ? -3.654 -3.309 -8.828 1 98.88 104 ILE A O 1
ATOM 824 N N . ALA A 1 105 ? -5.574 -3.279 -7.645 1 98.88 105 ALA A N 1
ATOM 825 C CA . ALA A 1 105 ? -6.359 -2.773 -8.773 1 98.88 105 ALA A CA 1
ATOM 826 C C . ALA A 1 105 ? -5.828 -1.423 -9.242 1 98.88 105 ALA A C 1
ATOM 828 O O . ALA A 1 105 ? -5.676 -1.196 -10.445 1 98.88 105 ALA A O 1
ATOM 829 N N . ALA A 1 106 ? -5.531 -0.532 -8.336 1 98.94 106 ALA A N 1
ATOM 830 C CA . ALA A 1 106 ? -5.004 0.788 -8.68 1 98.94 106 ALA A CA 1
ATOM 831 C C . ALA A 1 106 ? -3.664 0.675 -9.398 1 98.94 106 ALA A C 1
ATOM 833 O O . ALA A 1 106 ? -3.389 1.429 -10.328 1 98.94 106 ALA A O 1
ATOM 834 N N . THR A 1 107 ? -2.807 -0.235 -8.93 1 98.94 107 THR A N 1
ATOM 835 C CA . THR A 1 107 ? -1.536 -0.482 -9.602 1 98.94 107 THR A CA 1
ATOM 836 C C . THR A 1 107 ? -1.765 -0.885 -11.055 1 98.94 107 THR A C 1
ATOM 838 O O . THR A 1 107 ? -1.124 -0.349 -11.961 1 98.94 107 THR A O 1
ATOM 841 N N . ALA A 1 108 ? -2.705 -1.8 -11.258 1 98.94 108 ALA A N 1
ATOM 842 C CA . ALA A 1 108 ? -3.01 -2.25 -12.617 1 98.94 108 ALA A CA 1
ATOM 843 C C . ALA A 1 108 ? -3.551 -1.104 -13.469 1 98.94 108 ALA A C 1
ATOM 845 O O . ALA A 1 108 ? -3.148 -0.938 -14.625 1 98.94 108 ALA A O 1
ATOM 846 N N . LEU A 1 109 ? -4.426 -0.338 -12.938 1 98.94 109 LEU A N 1
ATOM 847 C CA . LEU A 1 109 ? -5.051 0.763 -13.664 1 98.94 109 LEU A CA 1
ATOM 848 C C . LEU A 1 109 ? -4.012 1.799 -14.078 1 98.94 109 LEU A C 1
ATOM 850 O O . LEU A 1 109 ? -4.008 2.25 -15.227 1 98.94 109 LEU A O 1
ATOM 854 N N . VAL A 1 110 ? -3.113 2.178 -13.195 1 98.88 110 VAL A N 1
ATOM 855 C CA . VAL A 1 110 ? -2.109 3.203 -13.461 1 98.88 110 VAL A CA 1
ATOM 856 C C . VAL A 1 110 ? -1.156 2.729 -14.555 1 98.88 110 VAL A C 1
ATOM 858 O O . VAL A 1 110 ? -0.719 3.52 -15.391 1 98.88 110 VAL A O 1
ATOM 861 N N . HIS A 1 111 ? -0.892 1.496 -14.578 1 98.88 111 HIS A N 1
ATOM 862 C CA . HIS A 1 111 ? 0.112 0.976 -15.5 1 98.88 111 HIS A CA 1
ATOM 863 C C . HIS A 1 111 ? -0.538 0.375 -16.75 1 98.88 111 HIS A C 1
ATOM 865 O O . HIS A 1 111 ? 0.154 -0.15 -17.625 1 98.88 111 HIS A O 1
ATOM 871 N N . GLY A 1 112 ? -1.888 0.353 -16.766 1 98.75 112 GLY A N 1
ATOM 872 C CA . GLY A 1 112 ? -2.594 -0.174 -17.922 1 98.75 112 GLY A CA 1
ATOM 873 C C . GLY A 1 112 ? -2.492 -1.682 -18.047 1 98.75 112 GLY A C 1
ATOM 874 O O . GLY A 1 112 ? -2.342 -2.209 -19.156 1 98.75 112 GLY A O 1
ATOM 875 N N . LEU A 1 113 ? -2.551 -2.383 -16.953 1 98.88 113 LEU A N 1
ATOM 876 C CA . LEU A 1 113 ? -2.377 -3.83 -16.938 1 98.88 113 LEU A CA 1
ATOM 877 C C . LEU A 1 113 ? -3.711 -4.539 -16.719 1 98.88 113 LEU A C 1
ATOM 879 O O . LEU A 1 113 ? -4.645 -3.953 -16.172 1 98.88 113 LEU A O 1
ATOM 883 N N . THR A 1 114 ? -3.811 -5.707 -17.125 1 98.88 114 THR A N 1
ATOM 884 C CA . THR A 1 114 ? -4.918 -6.609 -16.828 1 98.88 114 THR A CA 1
ATOM 885 C C . THR A 1 114 ? -4.609 -7.445 -15.586 1 98.88 114 THR A C 1
ATOM 887 O O . THR A 1 114 ? -3.562 -8.086 -15.508 1 98.88 114 THR A O 1
ATOM 890 N N . VAL A 1 115 ? -5.5 -7.438 -14.609 1 98.88 115 VAL A N 1
ATOM 891 C CA . VAL A 1 115 ? -5.312 -8.25 -13.414 1 98.88 115 VAL A CA 1
ATOM 892 C C . VAL A 1 115 ? -5.707 -9.695 -13.695 1 98.88 115 VAL A C 1
ATOM 894 O O . VAL A 1 115 ? -6.777 -9.953 -14.258 1 98.88 115 VAL A O 1
ATOM 897 N N . VAL A 1 116 ? -4.828 -10.609 -13.398 1 98.88 116 VAL A N 1
ATOM 898 C CA . VAL A 1 116 ? -5.105 -12.039 -13.484 1 98.88 116 VAL A CA 1
ATOM 899 C C . VAL A 1 116 ? -5.395 -12.594 -12.086 1 98.88 116 VAL A C 1
ATOM 901 O O . VAL A 1 116 ? -4.547 -12.531 -11.195 1 98.88 116 VAL A O 1
ATOM 904 N N . THR A 1 117 ? -6.57 -13.094 -11.922 1 98.75 117 THR A N 1
ATOM 905 C CA . THR A 1 117 ? -7.008 -13.508 -10.594 1 98.75 117 THR A CA 1
ATOM 906 C C . THR A 1 117 ? -8.125 -14.547 -10.695 1 98.75 117 THR A C 1
ATOM 908 O O . THR A 1 117 ? -8.828 -14.609 -11.703 1 98.75 117 THR A O 1
ATOM 911 N N . ARG A 1 118 ? -8.219 -15.336 -9.625 1 98.31 118 ARG A N 1
ATOM 912 C CA . ARG A 1 118 ? -9.383 -16.219 -9.477 1 98.31 118 ARG A CA 1
ATOM 913 C C . ARG A 1 118 ? -10.562 -15.469 -8.883 1 98.31 118 ARG A C 1
ATOM 915 O O . ARG A 1 118 ? -11.719 -15.852 -9.086 1 98.31 118 ARG A O 1
ATOM 922 N N . ASN A 1 119 ? -10.289 -14.406 -8.086 1 97.38 119 ASN A N 1
ATOM 923 C CA . ASN A 1 119 ? -11.297 -13.68 -7.324 1 97.38 119 ASN A CA 1
ATOM 924 C C . ASN A 1 119 ? -11.773 -12.438 -8.07 1 97.38 119 ASN A C 1
ATOM 926 O O . ASN A 1 119 ? -11.656 -11.32 -7.559 1 97.38 119 ASN A O 1
ATOM 930 N N . VAL A 1 120 ? -12.391 -12.609 -9.18 1 97.12 120 VAL A N 1
ATOM 931 C CA . VAL A 1 120 ? -12.789 -11.531 -10.078 1 97.12 120 VAL A CA 1
ATOM 932 C C . VAL A 1 120 ? -13.75 -10.586 -9.367 1 97.12 120 VAL A C 1
ATOM 934 O O . VAL A 1 120 ? -13.711 -9.375 -9.57 1 97.12 120 VAL A O 1
ATOM 937 N N . SER A 1 121 ? -14.609 -11.109 -8.531 1 96.69 121 SER A N 1
ATOM 938 C CA . SER A 1 121 ? -15.633 -10.328 -7.852 1 96.69 121 SER A CA 1
ATOM 939 C C . SER A 1 121 ? -15.016 -9.25 -6.969 1 96.69 121 SER A C 1
ATOM 941 O O . SER A 1 121 ? -15.586 -8.172 -6.805 1 96.69 121 SER A O 1
ATOM 943 N N . ASP A 1 122 ? -13.836 -9.539 -6.43 1 96.44 122 ASP A N 1
ATOM 944 C CA . ASP A 1 122 ? -13.164 -8.609 -5.527 1 96.44 122 ASP A CA 1
ATOM 945 C C . ASP A 1 122 ? -12.68 -7.375 -6.281 1 96.44 122 ASP A C 1
ATOM 947 O O . ASP A 1 122 ? -12.414 -6.332 -5.676 1 96.44 122 ASP A O 1
ATOM 951 N N . PHE A 1 123 ? -12.586 -7.48 -7.633 1 97.75 123 PHE A N 1
ATOM 952 C CA . PHE A 1 123 ? -11.938 -6.43 -8.406 1 97.75 123 PHE A CA 1
ATOM 953 C C . PHE A 1 123 ? -12.922 -5.754 -9.344 1 97.75 123 PHE A C 1
ATOM 955 O O . PHE A 1 123 ? -12.641 -4.684 -9.891 1 97.75 123 PHE A O 1
ATOM 962 N N . THR A 1 124 ? -14.039 -6.352 -9.539 1 96.56 124 THR A N 1
ATOM 963 C CA . THR A 1 124 ? -14.984 -5.93 -10.57 1 96.56 124 THR A CA 1
ATOM 964 C C . THR A 1 124 ? -15.359 -4.461 -10.391 1 96.56 124 THR A C 1
ATOM 966 O O . THR A 1 124 ? -15.445 -3.711 -11.359 1 96.56 124 THR A O 1
ATOM 969 N N . SER A 1 125 ? -15.539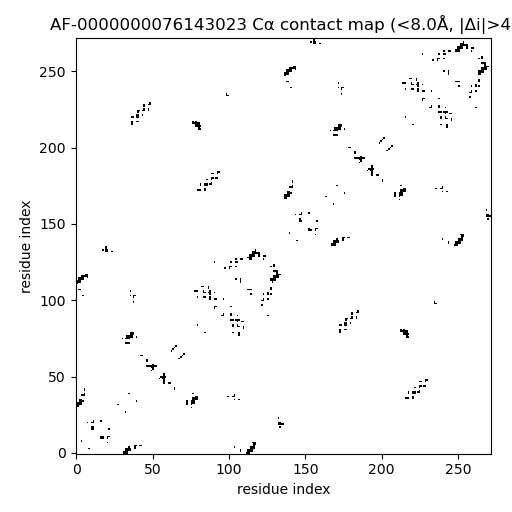 -4.004 -9.219 1 96.19 125 SER A N 1
ATOM 970 C CA . SER A 1 125 ? -16 -2.645 -8.945 1 96.19 125 SER A CA 1
ATOM 971 C C . SER A 1 125 ? -14.922 -1.619 -9.289 1 96.19 125 SER A C 1
ATOM 973 O O . SER A 1 125 ? -15.211 -0.429 -9.43 1 96.19 125 SER A O 1
ATOM 975 N N . SER A 1 126 ? -13.688 -2.041 -9.406 1 97.69 126 SER A N 1
ATOM 976 C CA . SER A 1 126 ? -12.578 -1.125 -9.656 1 97.69 126 SER A CA 1
ATOM 977 C C . SER A 1 126 ? -12.531 -0.697 -11.117 1 97.69 126 SER A C 1
ATOM 979 O O . SER A 1 126 ? -11.875 0.288 -11.461 1 97.69 126 SER A O 1
ATOM 981 N N . GLY A 1 127 ? -13.086 -1.534 -12.039 1 97.62 127 GLY A N 1
ATOM 982 C CA . GLY A 1 127 ? -13.055 -1.235 -13.461 1 97.62 127 GLY A CA 1
ATOM 983 C C . GLY A 1 127 ? -11.805 -1.746 -14.148 1 97.62 127 GLY A C 1
ATOM 984 O O . GLY A 1 127 ? -11.609 -1.511 -15.344 1 97.62 127 GLY A O 1
ATOM 985 N N . VAL A 1 128 ? -11 -2.404 -13.438 1 98.31 128 VAL A N 1
ATOM 986 C CA . VAL A 1 128 ? -9.781 -2.934 -14.039 1 98.31 128 VAL A CA 1
ATOM 987 C C . VAL A 1 128 ? -10.125 -4.062 -15.008 1 98.31 128 VAL A C 1
ATOM 989 O O . VAL A 1 128 ? -11.133 -4.75 -14.828 1 98.31 128 VAL A O 1
ATOM 992 N N . SER A 1 129 ? -9.32 -4.207 -16.062 1 98.56 129 SER A N 1
ATOM 993 C CA . SER A 1 129 ? -9.438 -5.402 -16.906 1 98.56 129 SER A CA 1
ATOM 994 C C . SER A 1 129 ? -9.055 -6.656 -16.125 1 98.56 129 SER A C 1
ATOM 996 O O . SER A 1 129 ? -8.094 -6.645 -15.352 1 98.56 129 SER A O 1
ATOM 998 N N . LEU A 1 130 ? -9.844 -7.734 -16.375 1 98.44 130 LEU A N 1
ATOM 999 C CA . LEU A 1 130 ? -9.656 -8.938 -15.562 1 98.44 130 LEU A CA 1
ATOM 1000 C C . LEU A 1 130 ? -9.578 -10.18 -16.453 1 98.44 130 LEU A C 1
ATOM 1002 O O . LEU A 1 130 ? -10.258 -10.258 -17.469 1 98.44 130 LEU A O 1
ATOM 1006 N N . ILE A 1 131 ? -8.75 -11.078 -16.031 1 98.38 131 ILE A N 1
ATOM 1007 C CA . ILE A 1 131 ? -8.703 -12.438 -16.547 1 98.38 131 ILE A CA 1
ATOM 1008 C C . ILE A 1 131 ? -8.742 -13.438 -15.398 1 98.38 131 ILE A C 1
ATOM 1010 O O . ILE A 1 131 ? -8.039 -13.266 -14.398 1 98.38 131 ILE A O 1
ATOM 1014 N N . ASN A 1 132 ? -9.609 -14.375 -15.461 1 98.75 132 ASN A N 1
ATOM 1015 C CA . ASN A 1 132 ? -9.594 -15.555 -14.602 1 98.75 132 ASN A CA 1
ATOM 1016 C C . ASN A 1 132 ? -9.156 -16.797 -15.367 1 98.75 132 ASN A C 1
ATOM 1018 O O . ASN A 1 132 ? -9.969 -17.438 -16.031 1 98.75 132 ASN A O 1
ATOM 1022 N N . PRO A 1 133 ? -7.918 -17.156 -15.188 1 98.12 133 PRO A N 1
ATOM 1023 C CA . PRO A 1 133 ? -7.43 -18.266 -15.992 1 98.12 133 PRO A CA 1
ATOM 1024 C C . PRO A 1 133 ? -8.094 -19.594 -15.625 1 98.12 133 PRO A C 1
ATOM 1026 O O . PRO A 1 133 ? -8.047 -20.547 -16.406 1 98.12 133 PRO A O 1
ATOM 1029 N N . TRP A 1 134 ? -8.711 -19.719 -14.477 1 98.12 134 TRP A N 1
ATOM 1030 C CA . TRP A 1 134 ? -9.398 -20.938 -14.086 1 98.12 134 TRP A CA 1
ATOM 1031 C C . TRP A 1 134 ? -10.625 -21.188 -14.961 1 98.12 134 TRP A C 1
ATOM 1033 O O . TRP A 1 134 ? -11.102 -22.312 -15.078 1 98.12 134 TRP A O 1
ATOM 1043 N N . ASP A 1 135 ? -11.188 -20.156 -15.516 1 92.69 135 ASP A N 1
ATOM 1044 C CA . ASP A 1 135 ? -12.438 -20.25 -16.266 1 92.69 135 ASP A CA 1
ATOM 1045 C C . ASP A 1 135 ? -12.18 -20.156 -17.766 1 92.69 135 ASP A C 1
ATOM 1047 O O . ASP A 1 135 ? -13.125 -20.156 -18.562 1 92.69 135 ASP A O 1
ATOM 1051 N N . GLU A 1 136 ? -10.992 -19.891 -18.172 1 82.25 136 GLU A N 1
ATOM 1052 C CA . GLU A 1 136 ? -10.703 -19.781 -19.594 1 82.25 136 GLU A CA 1
ATOM 1053 C C . GLU A 1 136 ? -10.695 -21.156 -20.266 1 82.25 136 GLU A C 1
ATOM 1055 O O . GLU A 1 136 ? -10.422 -22.172 -19.625 1 82.25 136 GLU A O 1
ATOM 1060 N N . MET B 1 1 ? 15.133 12.203 10.711 1 98.06 1 MET B N 1
ATOM 1061 C CA . MET B 1 1 ? 14.164 12.414 9.641 1 98.06 1 MET B CA 1
ATOM 1062 C C . MET B 1 1 ? 12.805 11.812 10.008 1 98.06 1 MET B C 1
ATOM 1064 O O . MET B 1 1 ? 12.711 11 10.93 1 98.06 1 MET B O 1
ATOM 1068 N N . TYR B 1 2 ? 11.742 12.344 9.383 1 98.81 2 TYR B N 1
ATOM 1069 C CA . TYR B 1 2 ? 10.414 12.078 9.93 1 98.81 2 TYR B CA 1
ATOM 1070 C C . TYR B 1 2 ? 9.445 11.656 8.828 1 98.81 2 TYR B C 1
ATOM 1072 O O . TYR B 1 2 ? 9.523 12.156 7.699 1 98.81 2 TYR B O 1
ATOM 1080 N N . LEU B 1 3 ? 8.609 10.727 9.133 1 98.94 3 LEU B N 1
ATOM 1081 C CA . L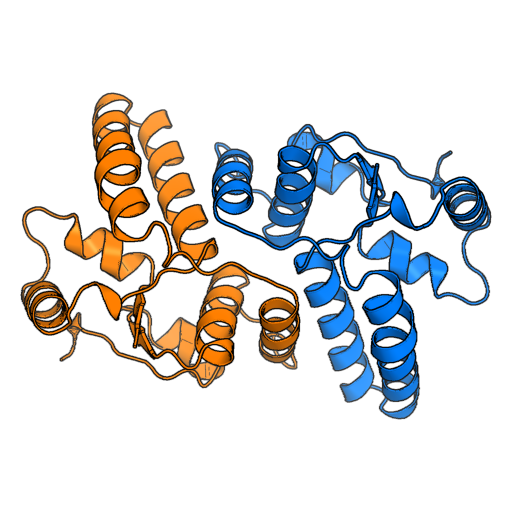EU B 1 3 ? 7.469 10.359 8.305 1 98.94 3 LEU B CA 1
ATOM 1082 C C . LEU B 1 3 ? 6.168 10.844 8.938 1 98.94 3 LEU B C 1
ATOM 1084 O O . LEU B 1 3 ? 5.777 10.383 10.008 1 98.94 3 LEU B O 1
ATOM 1088 N N . LEU B 1 4 ? 5.531 11.797 8.266 1 98.81 4 LEU B N 1
ATOM 1089 C CA . LEU B 1 4 ? 4.332 12.414 8.82 1 98.81 4 LEU B CA 1
ATOM 1090 C C . LEU B 1 4 ? 3.105 11.547 8.57 1 98.81 4 LEU B C 1
ATOM 1092 O O . LEU B 1 4 ? 2.838 11.148 7.434 1 98.81 4 LEU B O 1
ATOM 1096 N N . ASP B 1 5 ? 2.4 11.234 9.664 1 98.44 5 ASP B N 1
ATOM 1097 C CA . ASP B 1 5 ? 1.106 10.57 9.562 1 98.44 5 ASP B CA 1
ATOM 1098 C C . ASP B 1 5 ? 0.025 11.539 9.086 1 98.44 5 ASP B C 1
ATOM 1100 O O . ASP B 1 5 ? 0.236 12.75 9.062 1 98.44 5 ASP B O 1
ATOM 1104 N N . THR B 1 6 ? -1.023 11.008 8.688 1 97.88 6 THR B N 1
ATOM 1105 C CA . THR B 1 6 ? -2.107 11.766 8.078 1 97.88 6 THR B CA 1
ATOM 1106 C C . THR B 1 6 ? -2.627 12.836 9.039 1 97.88 6 THR B C 1
ATOM 1108 O O . THR B 1 6 ? -2.914 13.961 8.633 1 97.88 6 THR B O 1
ATOM 1111 N N . ASN B 1 7 ? -2.752 12.484 10.312 1 97.44 7 ASN B N 1
ATOM 1112 C CA . ASN B 1 7 ? -3.326 13.414 11.281 1 97.44 7 ASN B CA 1
ATOM 1113 C C . ASN B 1 7 ? -2.449 14.648 11.461 1 97.44 7 ASN B C 1
ATOM 1115 O O . ASN B 1 7 ? -2.953 15.742 11.734 1 97.44 7 ASN B O 1
ATOM 1119 N N . VAL B 1 8 ? -1.162 14.531 11.289 1 98.31 8 VAL B N 1
ATOM 1120 C CA . VAL B 1 8 ? -0.249 15.656 11.43 1 98.31 8 VAL B CA 1
ATOM 1121 C C . VAL B 1 8 ? -0.459 16.641 10.281 1 98.31 8 VAL B C 1
ATOM 1123 O O . VAL B 1 8 ? -0.588 17.844 10.508 1 98.31 8 VAL B O 1
ATOM 1126 N N . ILE B 1 9 ? -0.488 16.156 9.062 1 98 9 ILE B N 1
ATOM 1127 C CA . ILE B 1 9 ? -0.692 16.984 7.879 1 98 9 ILE B CA 1
ATOM 1128 C C . ILE B 1 9 ? -2.045 17.688 7.965 1 98 9 ILE B C 1
ATOM 1130 O O . ILE B 1 9 ? -2.146 18.891 7.703 1 98 9 ILE B O 1
ATOM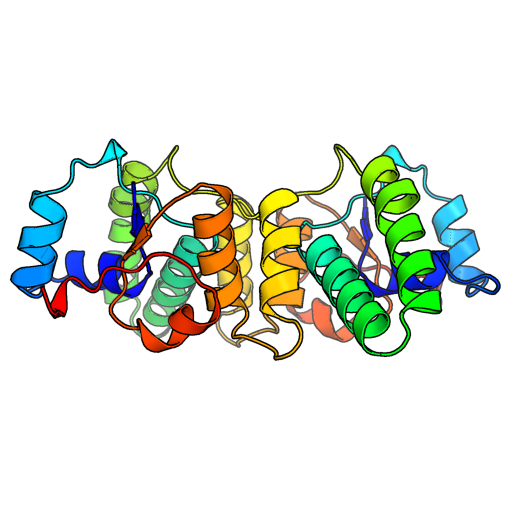 1134 N N . SER B 1 10 ? -3.047 16.906 8.352 1 97.19 10 SER B N 1
ATOM 1135 C CA . SER B 1 10 ? -4.391 17.453 8.492 1 97.19 10 SER B CA 1
ATOM 1136 C C . SER B 1 10 ? -4.434 18.547 9.555 1 97.19 10 SER B C 1
ATOM 1138 O O . SER B 1 10 ? -5.117 19.562 9.391 1 97.19 10 SER B O 1
ATOM 1140 N N . GLU B 1 11 ? -3.756 18.312 10.648 1 97.75 11 GLU B N 1
ATOM 1141 C CA . GLU B 1 11 ? -3.711 19.297 11.727 1 97.75 11 GLU B CA 1
ATOM 1142 C C . GLU B 1 11 ? -3.082 20.594 11.242 1 97.75 11 GLU B C 1
ATOM 1144 O O . GLU B 1 11 ? -3.604 21.688 11.516 1 97.75 11 GLU B O 1
ATOM 1149 N N . LEU B 1 12 ? -1.991 20.516 10.461 1 96.62 12 LEU B N 1
ATOM 1150 C CA . LEU B 1 12 ? -1.229 21.672 10.031 1 96.62 12 LEU B CA 1
ATOM 1151 C C . LEU B 1 12 ? -2.006 22.484 9 1 96.62 12 LEU B C 1
ATOM 1153 O O . LEU B 1 12 ? -1.692 23.656 8.75 1 96.62 12 LEU B O 1
ATOM 1157 N N . ARG B 1 13 ? -2.975 21.859 8.367 1 95.19 13 ARG B N 1
ATOM 1158 C CA . ARG B 1 13 ? -3.82 22.547 7.398 1 95.19 13 ARG B CA 1
ATOM 1159 C C . ARG B 1 13 ? -4.785 23.516 8.094 1 95.19 13 ARG B C 1
ATOM 1161 O O . ARG B 1 13 ? -5.25 24.484 7.492 1 95.19 13 ARG B O 1
ATOM 1168 N N . LYS B 1 14 ? -5.141 23.234 9.32 1 94.62 14 LYS B N 1
ATOM 1169 C CA . LYS B 1 14 ? -6.176 23.969 10.039 1 94.62 14 LYS B CA 1
ATOM 1170 C C . LYS B 1 14 ? -5.75 25.422 10.289 1 94.62 14 LYS B C 1
ATOM 1172 O O . LYS B 1 14 ? -4.586 25.672 10.602 1 94.62 14 LYS B O 1
ATOM 1177 N N . PRO B 1 15 ? -6.75 26.297 10.18 1 92.5 15 PRO B N 1
ATOM 1178 C CA . PRO B 1 15 ? -6.441 27.688 10.555 1 92.5 15 PRO B CA 1
ATOM 1179 C C . PRO B 1 15 ? -5.992 27.828 12.008 1 92.5 15 PRO B C 1
ATOM 1181 O O . PRO B 1 15 ? -5.086 28.609 12.312 1 92.5 15 PRO B O 1
ATOM 1184 N N . HIS B 1 16 ? -6.641 27.016 12.906 1 95.62 16 HIS B N 1
ATOM 1185 C CA . HIS B 1 16 ? -6.273 27.016 14.32 1 95.62 16 HIS B CA 1
ATOM 1186 C C . HIS B 1 16 ? -5.676 25.672 14.734 1 95.62 16 HIS B C 1
ATOM 1188 O O . HIS B 1 16 ? -6.168 25.047 15.672 1 95.62 16 HIS B O 1
ATOM 1194 N N . ALA B 1 17 ? -4.645 25.375 14.109 1 97.38 17 ALA B N 1
ATO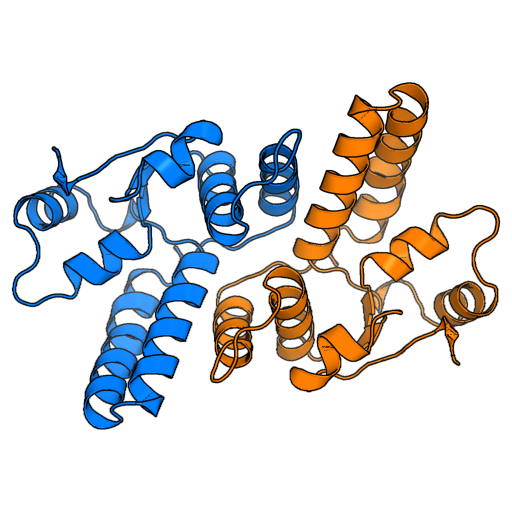M 1195 C CA . ALA B 1 17 ? -3.936 24.141 14.406 1 97.38 17 ALA B CA 1
ATOM 1196 C C . ALA B 1 17 ? -3.412 24.141 15.836 1 97.38 17 ALA B C 1
ATOM 1198 O O . ALA B 1 17 ? -3.176 25.203 16.422 1 97.38 17 ALA B O 1
ATOM 1199 N N . ASP B 1 18 ? -3.293 23.016 16.469 1 98.19 18 ASP B N 1
ATOM 1200 C CA . ASP B 1 18 ? -2.729 22.859 17.812 1 98.19 18 ASP B CA 1
ATOM 1201 C C . ASP B 1 18 ? -1.356 23.516 17.906 1 98.19 18 ASP B C 1
ATOM 1203 O O . ASP B 1 18 ? -0.485 23.281 17.062 1 98.19 18 ASP B O 1
ATOM 1207 N N . ALA B 1 19 ? -1.128 24.281 18.891 1 97.75 19 ALA B N 1
ATOM 1208 C CA . ALA B 1 19 ? 0.067 25.125 19 1 97.75 19 ALA B CA 1
ATOM 1209 C C . ALA B 1 19 ? 1.322 24.266 19.141 1 97.75 19 ALA B C 1
ATOM 1211 O O . ALA B 1 19 ? 2.387 24.625 18.625 1 97.75 19 ALA B O 1
ATOM 1212 N N . LYS B 1 20 ? 1.243 23.156 19.797 1 98.38 20 LYS B N 1
ATOM 1213 C CA . LYS B 1 20 ? 2.387 22.266 19.969 1 98.38 20 LYS B CA 1
ATOM 1214 C C . LYS B 1 20 ? 2.789 21.625 18.656 1 98.38 20 LYS B C 1
ATOM 1216 O O . LYS B 1 20 ? 3.977 21.469 18.359 1 98.38 20 LYS B O 1
ATOM 1221 N N . VAL B 1 21 ? 1.792 21.234 17.875 1 98.56 21 VAL B N 1
ATOM 1222 C CA . VAL B 1 21 ? 2.059 20.641 16.562 1 98.56 21 VAL B CA 1
ATOM 1223 C C . VAL B 1 21 ? 2.727 21.672 15.648 1 98.56 21 VAL B C 1
ATOM 1225 O O . VAL B 1 21 ? 3.682 21.344 14.945 1 98.56 21 VAL B O 1
ATOM 1228 N N . VAL B 1 22 ? 2.248 22.906 15.664 1 98.06 22 VAL B N 1
ATOM 1229 C CA . VAL B 1 22 ? 2.816 23.984 14.867 1 98.06 22 VAL B CA 1
ATOM 1230 C C . VAL B 1 22 ? 4.258 24.234 15.297 1 98.06 22 VAL B C 1
ATOM 1232 O O . VAL B 1 22 ? 5.148 24.391 14.453 1 98.06 22 VAL B O 1
ATOM 1235 N N . ALA B 1 23 ? 4.477 24.312 16.594 1 97.94 23 ALA B N 1
ATOM 1236 C CA . ALA B 1 23 ? 5.816 24.547 17.125 1 97.94 23 ALA B CA 1
ATOM 1237 C C . ALA B 1 23 ? 6.785 23.453 16.688 1 97.94 23 ALA B C 1
ATOM 1239 O O . ALA B 1 23 ? 7.918 23.734 16.281 1 97.94 23 ALA B O 1
ATOM 1240 N N . TRP B 1 24 ? 6.328 22.219 16.812 1 98.25 24 TRP B N 1
ATOM 1241 C CA . TRP B 1 24 ? 7.156 21.094 16.375 1 98.25 24 TRP B CA 1
ATOM 1242 C C . TRP B 1 24 ? 7.508 21.219 14.898 1 98.25 24 TRP B C 1
ATOM 1244 O O . TRP B 1 24 ? 8.672 21.094 14.516 1 98.25 24 TRP B O 1
ATOM 1254 N N . ALA B 1 25 ? 6.508 21.469 14.047 1 97.69 25 ALA B N 1
ATOM 1255 C CA . ALA B 1 25 ? 6.715 21.547 12.602 1 97.69 25 ALA B CA 1
ATOM 1256 C C . ALA B 1 25 ? 7.715 22.656 12.258 1 97.69 25 ALA B C 1
ATOM 1258 O O . ALA B 1 25 ? 8.531 22.5 11.344 1 97.69 25 ALA B O 1
ATOM 1259 N N . LYS B 1 26 ? 7.652 23.719 12.977 1 97.19 26 LYS B N 1
ATOM 1260 C CA . LYS B 1 26 ? 8.539 24.859 12.742 1 97.19 26 LYS B CA 1
ATOM 1261 C C . LYS B 1 26 ? 9.969 24.531 13.156 1 97.19 26 LYS B C 1
ATOM 1263 O O . LYS B 1 26 ? 10.922 25.172 12.688 1 97.19 26 LYS B O 1
ATOM 1268 N N . SER B 1 27 ? 10.117 23.578 14.008 1 97.81 27 SER B N 1
ATOM 1269 C CA . SER B 1 27 ? 11.43 23.234 14.547 1 97.81 27 SER B CA 1
ATOM 1270 C C . SER B 1 27 ? 12.18 22.281 13.609 1 97.81 27 SER B C 1
ATOM 1272 O O . SER B 1 27 ? 13.367 22.031 13.797 1 97.81 27 SER B O 1
ATOM 1274 N N . VAL B 1 28 ? 11.492 21.719 12.633 1 97.75 28 VAL B N 1
ATOM 1275 C CA . VAL B 1 28 ? 12.078 20.75 11.711 1 97.75 28 VAL B CA 1
ATOM 1276 C C . VAL B 1 28 ? 12.109 21.344 10.297 1 97.75 28 VAL B C 1
ATOM 1278 O O . VAL B 1 28 ? 11.094 21.844 9.805 1 97.75 28 VAL B O 1
ATOM 1281 N N . ILE B 1 29 ? 13.211 21.328 9.656 1 97.12 29 ILE B N 1
ATOM 1282 C CA . ILE B 1 29 ? 13.312 21.844 8.297 1 97.12 29 ILE B CA 1
ATOM 1283 C C . ILE B 1 29 ? 12.578 20.906 7.34 1 97.12 29 ILE B C 1
ATOM 1285 O O . ILE B 1 29 ? 12.594 19.688 7.516 1 97.12 29 ILE B O 1
ATOM 1289 N N . ALA B 1 30 ? 12 21.391 6.266 1 95.31 30 ALA B N 1
ATOM 1290 C CA . ALA B 1 30 ? 11.078 20.719 5.355 1 95.31 30 ALA B CA 1
ATOM 1291 C C . ALA B 1 30 ? 11.727 19.484 4.719 1 95.31 30 ALA B C 1
ATOM 1293 O O . ALA B 1 30 ? 11.094 18.438 4.605 1 95.31 30 ALA B O 1
ATOM 1294 N N . PRO B 1 31 ? 13.023 19.531 4.367 1 97.06 31 PRO B N 1
ATOM 1295 C CA . PRO B 1 31 ? 13.641 18.391 3.682 1 97.06 31 PRO B CA 1
ATOM 1296 C C . PRO B 1 31 ? 13.75 17.156 4.57 1 97.06 31 PRO B C 1
ATOM 1298 O O . PRO B 1 31 ? 14.023 16.047 4.074 1 97.06 31 PRO B O 1
ATOM 1301 N N . ARG B 1 32 ? 13.523 17.344 5.824 1 98.19 32 ARG B N 1
ATOM 1302 C CA . ARG B 1 32 ? 13.633 16.219 6.758 1 98.19 32 ARG B CA 1
ATOM 1303 C C . ARG B 1 32 ? 12.273 15.555 6.969 1 98.19 32 ARG B C 1
ATOM 1305 O O . ARG B 1 32 ? 12.164 14.578 7.715 1 98.19 32 ARG B O 1
ATOM 1312 N N . MET B 1 33 ? 11.266 16.062 6.34 1 98.56 33 MET B N 1
ATOM 1313 C CA . MET B 1 33 ? 9.906 15.555 6.484 1 98.56 33 MET B CA 1
ATOM 1314 C C . MET B 1 33 ? 9.461 14.828 5.223 1 98.56 33 MET B C 1
ATOM 1316 O O . MET B 1 33 ? 9.586 15.359 4.117 1 98.56 33 MET B O 1
ATOM 1320 N N . PHE B 1 34 ? 8.969 13.641 5.387 1 98.88 34 PHE B N 1
ATOM 1321 C CA . PHE B 1 34 ? 8.469 12.789 4.312 1 98.88 34 PHE B CA 1
ATOM 1322 C C . PHE B 1 34 ? 7.027 12.367 4.582 1 98.88 34 PHE B C 1
ATOM 1324 O O . PHE B 1 34 ? 6.547 12.469 5.715 1 98.88 34 PHE B O 1
ATOM 1331 N N . ILE B 1 35 ? 6.348 11.977 3.541 1 98.81 35 ILE B N 1
ATOM 1332 C CA . ILE B 1 35 ? 5.094 11.25 3.699 1 98.81 35 ILE B CA 1
ATOM 1333 C C . ILE B 1 35 ? 5.141 9.953 2.891 1 98.81 35 ILE B C 1
ATOM 1335 O O . ILE B 1 35 ? 5.914 9.836 1.94 1 98.81 35 ILE B O 1
ATOM 1339 N N . SER B 1 36 ? 4.348 9 3.377 1 98.88 36 SER B N 1
ATOM 1340 C CA . SER B 1 36 ? 4.18 7.762 2.625 1 98.88 36 SER B CA 1
ATOM 1341 C C . SER B 1 36 ? 3.176 7.938 1.488 1 98.88 36 SER B C 1
ATOM 1343 O O . SER B 1 36 ? 2.244 8.734 1.592 1 98.88 36 SER B O 1
ATOM 1345 N N . ALA B 1 37 ? 3.301 7.195 0.412 1 98.88 37 ALA B N 1
ATOM 1346 C CA . ALA B 1 37 ? 2.246 7.113 -0.595 1 98.88 37 ALA B CA 1
ATOM 1347 C C . ALA B 1 37 ? 0.906 6.762 0.043 1 98.88 37 ALA B C 1
ATOM 1349 O O . ALA B 1 37 ? -0.145 7.219 -0.413 1 98.88 37 ALA B O 1
ATOM 1350 N N . ILE B 1 38 ? 0.941 6.023 1.101 1 98.88 38 ILE B N 1
ATOM 1351 C CA . ILE B 1 38 ? -0.27 5.621 1.81 1 98.88 38 ILE B CA 1
ATOM 1352 C C . ILE B 1 38 ? -0.909 6.844 2.469 1 98.88 38 ILE B C 1
ATOM 1354 O O . ILE B 1 38 ? -2.135 6.969 2.5 1 98.88 38 ILE B O 1
ATOM 1358 N N . THR B 1 39 ? -0.085 7.738 3.043 1 98.69 39 THR B N 1
ATOM 1359 C CA . THR B 1 39 ? -0.594 8.992 3.588 1 98.69 39 THR B CA 1
ATOM 1360 C C . THR B 1 39 ? -1.284 9.812 2.502 1 98.69 39 THR B C 1
ATOM 1362 O O . THR B 1 39 ? -2.369 10.359 2.723 1 98.69 39 THR B O 1
ATOM 1365 N N . LEU B 1 40 ? -0.672 9.859 1.362 1 98.69 40 LEU B N 1
ATOM 1366 C CA . LEU B 1 40 ? -1.274 10.57 0.24 1 98.69 40 LEU B CA 1
ATOM 1367 C C . LEU B 1 40 ? -2.613 9.945 -0.141 1 98.69 40 LEU B C 1
ATOM 1369 O O . LEU B 1 40 ? -3.58 10.664 -0.415 1 98.69 40 LEU B O 1
ATOM 1373 N N . LYS B 1 41 ? -2.66 8.609 -0.203 1 98.88 41 LYS B N 1
ATOM 1374 C CA . LYS B 1 41 ? -3.906 7.902 -0.48 1 98.88 41 LYS B CA 1
ATOM 1375 C C . LYS B 1 41 ? -5 8.305 0.504 1 98.88 41 LYS B C 1
ATOM 1377 O O . LYS B 1 41 ? -6.141 8.555 0.106 1 98.88 41 LYS B O 1
ATOM 1382 N N . GLU B 1 42 ? -4.668 8.391 1.761 1 98.62 42 GLU B N 1
ATOM 1383 C CA . GLU B 1 42 ? -5.629 8.734 2.807 1 98.62 42 GLU B CA 1
ATOM 1384 C C . GLU B 1 42 ? -6.117 10.172 2.652 1 98.62 42 GLU B C 1
ATOM 1386 O O . GLU B 1 42 ? -7.312 10.445 2.787 1 98.62 42 GLU B O 1
ATOM 1391 N N . LEU B 1 43 ? -5.207 11.078 2.406 1 98.5 43 LEU B N 1
ATOM 1392 C CA . LEU B 1 43 ? -5.57 12.477 2.207 1 98.5 43 LEU B CA 1
ATOM 1393 C C . LEU B 1 43 ? -6.5 12.633 1.007 1 98.5 43 LEU B C 1
ATOM 1395 O O . LEU B 1 43 ? -7.531 13.305 1.098 1 98.5 43 LEU B O 1
ATOM 1399 N N . GLU B 1 44 ? -6.133 11.961 -0.073 1 98.75 44 GLU B N 1
ATOM 1400 C CA . GLU B 1 44 ? -6.953 12.016 -1.279 1 98.75 44 GLU B CA 1
ATOM 1401 C C . GLU B 1 44 ? -8.344 11.43 -1.027 1 98.75 44 GLU B C 1
ATOM 1403 O O . GLU B 1 44 ? -9.344 11.984 -1.479 1 98.75 44 GLU B O 1
ATOM 1408 N N . THR B 1 45 ? -8.391 10.328 -0.355 1 98.62 45 THR B N 1
ATOM 1409 C CA . THR B 1 45 ? -9.672 9.719 -0.021 1 98.62 45 THR B CA 1
ATOM 1410 C C . THR B 1 45 ? -10.547 10.68 0.782 1 98.62 45 THR B C 1
ATOM 1412 O O . THR B 1 45 ? -11.742 10.805 0.524 1 98.62 45 THR B O 1
ATOM 1415 N N . GLY B 1 46 ? -9.914 11.312 1.771 1 98.06 46 GLY B N 1
ATOM 1416 C CA . GLY B 1 46 ? -10.625 12.305 2.553 1 98.06 46 GLY B CA 1
ATOM 1417 C C . GLY B 1 46 ? -11.188 13.438 1.709 1 98.06 46 GLY B C 1
ATOM 1418 O O . GLY B 1 46 ? -12.336 13.836 1.878 1 98.06 46 GLY B O 1
ATOM 1419 N N . VAL B 1 47 ? -10.383 13.922 0.797 1 98.44 47 VAL B N 1
ATOM 1420 C CA . VAL B 1 47 ? -10.789 15.016 -0.081 1 98.44 47 VAL B CA 1
ATOM 1421 C C . VAL B 1 47 ? -11.969 14.57 -0.941 1 98.44 47 VAL B C 1
ATOM 1423 O O . VAL B 1 47 ? -12.969 15.289 -1.05 1 98.44 47 VAL B O 1
ATOM 1426 N N . LEU B 1 48 ? -11.891 13.383 -1.521 1 98.56 48 LEU B N 1
ATOM 1427 C CA . LEU B 1 48 ? -12.945 12.859 -2.389 1 98.56 48 LEU B CA 1
ATOM 1428 C C . LEU B 1 48 ? -14.258 12.734 -1.629 1 98.56 48 LEU B C 1
ATOM 1430 O O . LEU B 1 48 ? -15.32 13.055 -2.162 1 98.56 48 LEU B O 1
ATOM 1434 N N . ARG B 1 49 ? -14.141 12.258 -0.423 1 98.31 49 ARG B N 1
ATOM 1435 C CA . ARG B 1 49 ? -15.344 12.094 0.385 1 98.31 49 ARG B CA 1
ATOM 1436 C C . ARG B 1 49 ? -16.016 13.438 0.654 1 98.31 49 ARG B C 1
ATOM 1438 O O . ARG B 1 49 ? -17.234 13.555 0.571 1 98.31 49 ARG B O 1
ATOM 1445 N N . ILE B 1 50 ? -15.25 14.461 1 1 98 50 ILE B N 1
ATOM 1446 C CA . ILE B 1 50 ? -15.781 15.789 1.29 1 98 50 ILE B CA 1
ATOM 1447 C C . ILE B 1 50 ? -16.312 16.422 0.009 1 98 50 ILE B C 1
ATOM 1449 O O . ILE B 1 50 ? -17.359 17.094 0.03 1 98 50 ILE B O 1
ATOM 1453 N N . GLU B 1 51 ? -15.586 16.172 -1.099 1 98.06 51 GLU B N 1
ATOM 1454 C CA . GLU B 1 51 ? -16.062 16.688 -2.385 1 98.06 51 GLU B CA 1
ATOM 1455 C C . GLU B 1 51 ? -17.453 16.156 -2.699 1 98.06 51 GLU B C 1
ATOM 1457 O O . GLU B 1 51 ? -18.281 16.875 -3.277 1 98.06 51 GLU B O 1
ATOM 1462 N N . ARG B 1 52 ? -17.781 14.961 -2.344 1 96.94 52 ARG B N 1
ATOM 1463 C CA . ARG B 1 52 ? -19.078 14.344 -2.598 1 96.94 52 ARG B CA 1
ATOM 1464 C C . ARG B 1 52 ? -20.141 14.93 -1.681 1 96.94 52 ARG B C 1
ATOM 1466 O O . ARG B 1 52 ? -21.281 15.156 -2.109 1 96.94 52 ARG B O 1
ATOM 1473 N N . ARG B 1 53 ? -19.75 15.211 -0.484 1 97.62 53 ARG B N 1
ATOM 1474 C CA . ARG B 1 53 ? -20.703 15.664 0.535 1 97.62 53 ARG B CA 1
ATOM 1475 C C . ARG B 1 53 ? -20.906 17.172 0.454 1 97.62 53 ARG B C 1
ATOM 1477 O O . ARG B 1 53 ? -22.031 17.656 0.623 1 97.62 53 ARG B O 1
ATOM 1484 N N . ASP B 1 54 ? -19.859 17.922 0.248 1 98.19 54 ASP B N 1
ATOM 1485 C CA . ASP B 1 54 ? -19.797 19.375 0.205 1 98.19 54 ASP B CA 1
ATOM 1486 C C . ASP B 1 54 ? -18.828 19.844 -0.879 1 98.19 54 ASP B C 1
ATOM 1488 O O . ASP B 1 54 ? -17.656 20.109 -0.603 1 98.19 54 ASP B O 1
ATOM 1492 N N . PRO B 1 55 ? -19.391 20.016 -2.09 1 97.75 55 PRO B N 1
ATOM 1493 C CA . PRO B 1 55 ? -18.531 20.328 -3.238 1 97.75 55 PRO B CA 1
ATOM 1494 C C . PRO B 1 55 ? -17.688 21.594 -3.025 1 97.75 55 PRO B C 1
ATOM 1496 O O . PRO B 1 55 ? -16.531 21.656 -3.447 1 97.75 55 PRO B O 1
ATOM 1499 N N . ALA B 1 56 ? -18.234 22.562 -2.391 1 98 56 ALA B N 1
ATOM 1500 C CA . ALA B 1 56 ? -17.5 23.797 -2.17 1 98 56 ALA B CA 1
ATOM 1501 C C . ALA B 1 56 ? -16.312 23.578 -1.254 1 98 56 ALA B C 1
ATOM 1503 O O . ALA B 1 56 ? -15.188 23.984 -1.578 1 98 56 ALA B O 1
ATOM 1504 N N . GLN B 1 57 ? -16.5 22.938 -0.139 1 97.19 57 GLN B N 1
ATOM 1505 C CA . GLN B 1 57 ? -15.406 22.625 0.77 1 97.19 57 GLN B CA 1
ATOM 1506 C C . GLN B 1 57 ? -14.414 21.672 0.121 1 97.19 57 GLN B C 1
ATOM 1508 O O . GLN B 1 57 ? -13.203 21.766 0.349 1 97.19 57 GLN B O 1
ATOM 1513 N N . GLY B 1 58 ? -14.969 20.719 -0.631 1 97.94 58 GLY B N 1
ATOM 1514 C CA . GLY B 1 58 ? -14.125 19.781 -1.354 1 97.94 58 GLY B CA 1
ATOM 1515 C C . GLY B 1 58 ? -13.148 20.469 -2.297 1 97.94 58 GLY B C 1
ATOM 1516 O O . GLY B 1 58 ? -11.992 20.047 -2.402 1 97.94 58 GLY B O 1
ATOM 1517 N N . LYS B 1 59 ? -13.641 21.453 -2.953 1 98.06 59 LYS B N 1
ATOM 1518 C CA . LYS B 1 59 ? -12.797 22.188 -3.885 1 98.06 59 LYS B CA 1
ATOM 1519 C C . LYS B 1 59 ? -11.633 22.875 -3.156 1 98.06 59 LYS B C 1
ATOM 1521 O O . LYS B 1 59 ? -10.516 22.922 -3.672 1 98.06 59 LYS B O 1
ATOM 1526 N N . VAL B 1 60 ? -11.883 23.391 -2.043 1 97.62 60 VAL B N 1
ATOM 1527 C CA . VAL B 1 60 ? -10.859 24.016 -1.227 1 97.62 60 VAL B CA 1
ATOM 1528 C C . VAL B 1 60 ? -9.805 23 -0.826 1 97.62 60 VAL B C 1
ATOM 1530 O O . VAL B 1 60 ? -8.602 23.25 -0.948 1 97.62 60 VAL B O 1
ATOM 1533 N N . LEU B 1 61 ? -10.273 21.859 -0.407 1 97.88 61 LEU B N 1
ATOM 1534 C CA . LEU B 1 61 ? -9.367 20.812 0.029 1 97.88 61 LEU B CA 1
ATOM 1535 C C . LEU B 1 61 ? -8.586 20.234 -1.151 1 97.88 61 LEU B C 1
ATOM 1537 O O . LEU B 1 61 ? -7.41 19.891 -1.017 1 97.88 61 LEU B O 1
ATOM 1541 N N . ARG B 1 62 ? -9.242 20.141 -2.289 1 98.31 62 ARG B N 1
ATOM 1542 C CA . ARG B 1 62 ? -8.578 19.688 -3.508 1 98.31 62 ARG B CA 1
ATOM 1543 C C . ARG B 1 62 ? -7.426 20.625 -3.881 1 98.31 62 ARG B C 1
ATOM 1545 O O . ARG B 1 62 ? -6.336 20.156 -4.219 1 98.31 62 ARG B O 1
ATOM 1552 N N . THR B 1 63 ? -7.676 21.875 -3.801 1 98.38 63 THR B N 1
ATOM 1553 C CA . THR B 1 63 ? -6.652 22.859 -4.094 1 98.38 63 THR B CA 1
ATOM 1554 C C . THR B 1 63 ? -5.504 22.781 -3.094 1 98.38 63 THR B C 1
ATOM 1556 O O . THR B 1 63 ? -4.336 22.812 -3.479 1 98.38 63 THR B O 1
ATOM 1559 N N . TRP B 1 64 ? -5.809 22.656 -1.854 1 98.12 64 TRP B N 1
ATOM 1560 C CA . TRP B 1 64 ? -4.824 22.5 -0.789 1 98.12 64 TRP B CA 1
ATOM 1561 C C . TRP B 1 64 ? -3.928 21.297 -1.042 1 98.12 64 TRP B C 1
ATOM 1563 O O . TRP B 1 64 ? -2.701 21.391 -0.993 1 98.12 64 TRP B O 1
ATOM 1573 N N . LEU B 1 65 ? -4.594 20.172 -1.334 1 98.31 65 LEU B N 1
ATOM 1574 C CA . LEU B 1 65 ? -3.828 18.938 -1.56 1 98.31 65 LEU B CA 1
ATOM 1575 C C . LEU B 1 65 ? -2.951 19.078 -2.801 1 98.31 65 LEU B C 1
ATOM 1577 O O . LEU B 1 65 ? -1.751 18.797 -2.748 1 98.31 65 LEU B O 1
ATOM 1581 N N . LYS B 1 66 ? -3.479 19.547 -3.871 1 97.62 66 LYS B N 1
ATOM 1582 C CA . LYS B 1 66 ? -2.805 19.578 -5.168 1 97.62 66 LYS B CA 1
ATOM 1583 C C . LYS B 1 66 ? -1.763 20.688 -5.223 1 97.62 66 LYS B C 1
ATOM 1585 O O . LYS B 1 66 ? -0.718 20.531 -5.859 1 97.62 66 LYS B O 1
ATOM 1590 N N . ARG B 1 67 ? -1.985 21.766 -4.477 1 97.25 67 ARG B N 1
ATOM 1591 C CA . ARG B 1 67 ? -1.142 22.953 -4.668 1 97.25 67 ARG B CA 1
ATOM 1592 C C . ARG B 1 67 ? -0.212 23.156 -3.475 1 97.25 67 ARG B C 1
ATOM 1594 O O . ARG B 1 67 ? 0.763 23.906 -3.562 1 97.25 67 ARG B O 1
ATOM 1601 N N . HIS B 1 68 ? -0.531 22.516 -2.414 1 95.88 68 HIS B N 1
ATOM 1602 C CA . HIS B 1 68 ? 0.3 22.75 -1.239 1 95.88 68 HIS B CA 1
ATOM 1603 C C . HIS B 1 68 ? 0.969 21.469 -0.771 1 95.88 68 HIS B C 1
ATOM 1605 O O . HIS B 1 68 ? 2.199 21.375 -0.72 1 95.88 68 HIS B O 1
ATOM 1611 N N . VAL B 1 69 ? 0.224 20.484 -0.551 1 97.5 69 VAL B N 1
ATOM 1612 C CA . VAL B 1 69 ? 0.786 19.266 0.04 1 97.5 69 VAL B CA 1
ATOM 1613 C C . VAL B 1 69 ? 1.66 18.547 -0.985 1 97.5 69 VAL B C 1
ATOM 1615 O O . VAL B 1 69 ? 2.838 18.281 -0.73 1 97.5 69 VAL B O 1
ATOM 1618 N N . MET B 1 70 ? 1.09 18.219 -2.178 1 97.56 70 MET B N 1
ATOM 1619 C CA . MET B 1 70 ? 1.791 17.391 -3.152 1 97.56 70 MET B CA 1
ATOM 1620 C C . MET B 1 70 ? 3.08 18.062 -3.613 1 97.56 70 MET B C 1
ATOM 1622 O O . MET B 1 70 ? 4.141 17.438 -3.621 1 97.56 70 MET B O 1
ATOM 1626 N N . PRO B 1 71 ? 3.082 19.391 -3.904 1 97.12 71 PRO B N 1
ATOM 1627 C CA . PRO B 1 71 ? 4.344 20.031 -4.289 1 97.12 71 PRO B CA 1
ATOM 1628 C C . PRO B 1 71 ? 5.34 20.109 -3.135 1 97.12 71 PRO B C 1
ATOM 1630 O O . PRO B 1 71 ? 6.551 20.031 -3.354 1 97.12 71 PRO B O 1
ATOM 1633 N N . ALA B 1 72 ? 4.863 20.25 -1.9 1 95.94 72 ALA B N 1
ATOM 1634 C CA . ALA B 1 72 ? 5.727 20.391 -0.731 1 95.94 72 ALA B CA 1
ATOM 1635 C C . ALA B 1 72 ? 6.516 19.094 -0.483 1 95.94 72 ALA B C 1
ATOM 1637 O O . ALA B 1 72 ? 7.637 19.141 0.033 1 95.94 72 ALA B O 1
ATOM 1638 N N . PHE B 1 73 ? 5.938 17.953 -0.944 1 97.44 73 PHE B N 1
ATOM 1639 C CA . PHE B 1 73 ? 6.574 16.672 -0.669 1 97.44 73 PHE B CA 1
ATOM 1640 C C . PHE B 1 73 ? 7.027 16 -1.962 1 97.44 73 PHE B C 1
ATOM 1642 O O . PHE B 1 73 ? 7.312 14.805 -1.982 1 97.44 73 PHE B O 1
ATOM 1649 N N . ASP B 1 74 ? 6.984 16.609 -3.051 1 90.31 74 ASP B N 1
ATOM 1650 C CA . ASP B 1 74 ? 7.117 16.047 -4.395 1 90.31 74 ASP B CA 1
ATOM 1651 C C . ASP B 1 74 ? 8.188 14.961 -4.434 1 90.31 74 ASP B C 1
ATOM 1653 O O . ASP B 1 74 ? 7.914 13.82 -4.812 1 90.31 74 ASP B O 1
ATOM 1657 N N . THR B 1 75 ? 9.406 15.062 -4.066 1 94.5 75 THR B N 1
ATOM 1658 C CA . THR B 1 75 ? 10.461 14.055 -4.121 1 94.5 75 THR B CA 1
ATOM 1659 C C . THR B 1 75 ? 10.578 13.328 -2.781 1 94.5 75 THR B C 1
ATOM 1661 O O . THR B 1 75 ? 11.508 12.547 -2.576 1 94.5 75 THR B O 1
ATOM 1664 N N . ARG B 1 76 ? 9.586 13.617 -1.885 1 98.5 76 ARG B N 1
ATOM 1665 C CA . ARG B 1 76 ? 9.68 13.086 -0.529 1 98.5 76 ARG B CA 1
ATOM 1666 C C . ARG B 1 76 ? 8.43 12.281 -0.167 1 98.5 76 ARG B C 1
ATOM 1668 O O . ARG B 1 76 ? 8.148 12.07 1.013 1 98.5 76 ARG B O 1
ATOM 1675 N N . ILE B 1 77 ? 7.617 11.938 -1.215 1 98.81 77 ILE B N 1
ATOM 1676 C CA . ILE B 1 77 ? 6.598 10.906 -1.057 1 98.81 77 ILE B CA 1
ATOM 1677 C C . ILE B 1 77 ? 7.223 9.523 -1.264 1 98.81 77 ILE B C 1
ATOM 1679 O O . ILE B 1 77 ? 7.602 9.172 -2.383 1 98.81 77 ILE B O 1
ATOM 1683 N N . LEU B 1 78 ? 7.289 8.781 -0.248 1 98.88 78 LEU B N 1
ATOM 1684 C CA . LEU B 1 78 ? 7.977 7.496 -0.308 1 98.88 78 LEU B CA 1
ATOM 1685 C C . LEU B 1 78 ? 7.027 6.395 -0.765 1 98.88 78 LEU B C 1
ATOM 1687 O O . LEU B 1 78 ? 5.926 6.254 -0.227 1 98.88 78 LEU B O 1
ATOM 1691 N N . PRO B 1 79 ? 7.406 5.672 -1.753 1 98.94 79 PRO B N 1
ATOM 1692 C CA . PRO B 1 79 ? 6.551 4.582 -2.236 1 98.94 79 PRO B CA 1
ATOM 1693 C C . PRO B 1 79 ? 6.594 3.355 -1.328 1 98.94 79 PRO B C 1
ATOM 1695 O O . PRO B 1 79 ? 7.48 3.24 -0.479 1 98.94 79 PRO B O 1
ATOM 1698 N N . VAL B 1 80 ? 5.535 2.547 -1.478 1 98.88 80 VAL B N 1
ATOM 1699 C CA . VAL B 1 80 ? 5.621 1.162 -1.024 1 98.88 80 VAL B CA 1
ATOM 1700 C C . VAL B 1 80 ? 6.273 0.303 -2.107 1 98.88 80 VAL B C 1
ATOM 1702 O O . VAL B 1 80 ? 5.613 -0.094 -3.072 1 98.88 80 VAL B O 1
ATOM 1705 N N . ASP B 1 81 ? 7.535 0.072 -1.945 1 98.75 81 ASP B N 1
ATOM 1706 C CA . ASP B 1 81 ? 8.258 -0.789 -2.879 1 98.75 81 ASP B CA 1
ATOM 1707 C C . ASP B 1 81 ? 8.477 -2.18 -2.287 1 98.75 81 ASP B C 1
ATOM 1709 O O . ASP B 1 81 ? 7.855 -2.535 -1.282 1 98.75 81 ASP B O 1
ATOM 1713 N N . ALA B 1 82 ? 9.273 -2.982 -2.936 1 98.62 82 ALA B N 1
ATOM 1714 C CA . ALA B 1 82 ? 9.484 -4.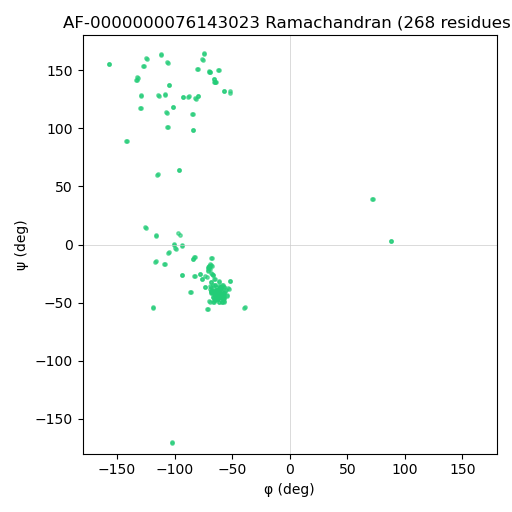367 -2.518 1 98.62 82 ALA B CA 1
ATOM 1715 C C . ALA B 1 82 ? 10.016 -4.434 -1.09 1 98.62 82 ALA B C 1
ATOM 1717 O O . ALA B 1 82 ? 9.555 -5.25 -0.288 1 98.62 82 ALA B O 1
ATOM 1718 N N . ALA B 1 83 ? 10.969 -3.559 -0.754 1 98.69 83 ALA B N 1
ATOM 1719 C CA . ALA B 1 83 ? 11.555 -3.566 0.586 1 98.69 83 ALA B CA 1
ATOM 1720 C C . ALA B 1 83 ? 10.5 -3.23 1.642 1 98.69 83 ALA B C 1
ATOM 1722 O O . ALA B 1 83 ? 10.43 -3.887 2.684 1 98.69 83 ALA B O 1
ATOM 1723 N N . VAL B 1 84 ? 9.719 -2.238 1.373 1 98.94 84 VAL B N 1
ATOM 1724 C CA . VAL B 1 84 ? 8.664 -1.83 2.299 1 98.94 84 VAL B CA 1
ATOM 1725 C C . VAL B 1 84 ? 7.629 -2.941 2.426 1 98.94 84 VAL B C 1
ATOM 1727 O O . VAL B 1 84 ? 7.148 -3.227 3.523 1 98.94 84 VAL B O 1
ATOM 1730 N N . ALA B 1 85 ? 7.246 -3.541 1.32 1 98.81 85 ALA B N 1
ATOM 1731 C CA . ALA B 1 85 ? 6.27 -4.629 1.308 1 98.81 85 ALA B CA 1
ATOM 1732 C C . ALA B 1 85 ? 6.734 -5.793 2.18 1 98.81 85 ALA B C 1
ATOM 1734 O O . ALA B 1 85 ? 5.965 -6.316 2.99 1 98.81 85 ALA B O 1
ATOM 1735 N N . LEU B 1 86 ? 7.984 -6.188 2.027 1 98.75 86 LEU B N 1
ATOM 1736 C CA . LEU B 1 86 ? 8.531 -7.289 2.811 1 98.75 86 LEU B CA 1
ATOM 1737 C C . LEU B 1 86 ? 8.562 -6.938 4.297 1 98.75 86 LEU B C 1
ATOM 1739 O O . LEU B 1 86 ? 8.203 -7.762 5.141 1 98.75 86 LEU B O 1
ATOM 1743 N N . ARG B 1 87 ? 8.992 -5.711 4.59 1 98.81 87 ARG B N 1
ATOM 1744 C CA . ARG B 1 87 ? 9.008 -5.277 5.98 1 98.81 87 ARG B CA 1
ATOM 1745 C C . ARG B 1 87 ? 7.602 -5.258 6.562 1 98.81 87 ARG B C 1
ATOM 1747 O O . ARG B 1 87 ? 7.395 -5.637 7.719 1 98.81 87 ARG B O 1
ATOM 1754 N N . CYS B 1 88 ? 6.656 -4.832 5.801 1 98.88 88 CYS B N 1
ATOM 1755 C CA . CYS B 1 88 ? 5.266 -4.754 6.238 1 98.88 88 CYS B CA 1
ATOM 1756 C C . CYS B 1 88 ? 4.727 -6.137 6.598 1 98.88 88 CYS B C 1
ATOM 1758 O O . CYS B 1 88 ? 3.982 -6.281 7.566 1 98.88 88 CYS B O 1
ATOM 1760 N N . ALA B 1 89 ? 5.055 -7.125 5.805 1 98.81 89 ALA B N 1
ATOM 1761 C CA . ALA B 1 89 ? 4.617 -8.492 6.078 1 98.81 89 ALA B CA 1
ATOM 1762 C C . ALA B 1 89 ? 4.988 -8.914 7.496 1 98.81 89 ALA B C 1
ATOM 1764 O O . ALA B 1 89 ? 4.195 -9.555 8.188 1 98.81 89 ALA B O 1
ATOM 1765 N N . HIS B 1 90 ? 6.133 -8.531 7.992 1 98.38 90 HIS B N 1
ATOM 1766 C CA . HIS B 1 90 ? 6.613 -8.906 9.32 1 98.38 90 HIS B CA 1
ATOM 1767 C C . HIS B 1 90 ? 5.789 -8.242 10.414 1 98.38 90 HIS B C 1
ATOM 1769 O O . HIS B 1 90 ? 5.766 -8.719 11.555 1 98.38 90 HIS B O 1
ATOM 1775 N N . LEU B 1 91 ? 5.137 -7.188 10.062 1 98.5 91 LEU B N 1
ATOM 1776 C CA . LEU B 1 91 ? 4.309 -6.488 11.039 1 98.5 91 LEU B CA 1
ATOM 1777 C C . LEU B 1 91 ? 2.945 -7.156 11.172 1 98.5 91 LEU B C 1
ATOM 1779 O O . LEU B 1 91 ? 2.184 -6.84 12.094 1 98.5 91 LEU B O 1
ATOM 1783 N N . HIS B 1 92 ? 2.617 -8.078 10.273 1 98.19 92 HIS B N 1
ATOM 1784 C CA . HIS B 1 92 ? 1.332 -8.766 10.289 1 98.19 92 HIS B CA 1
ATOM 1785 C C . HIS B 1 92 ? 1.454 -10.156 10.906 1 98.19 92 HIS B C 1
ATOM 1787 O O . HIS B 1 92 ? 0.472 -10.898 10.977 1 98.19 92 HIS B O 1
ATOM 1793 N N . VAL B 1 93 ? 2.598 -10.562 11.328 1 97.44 93 VAL B N 1
ATOM 1794 C CA . VAL B 1 93 ? 2.855 -11.883 11.906 1 97.44 93 VAL B CA 1
ATOM 1795 C C . VAL B 1 93 ? 3.604 -11.727 13.227 1 97.44 93 VAL B C 1
ATOM 1797 O O . VAL B 1 93 ? 4.695 -11.156 13.273 1 97.44 93 VAL B O 1
ATOM 1800 N N . PRO B 1 94 ? 3.021 -12.141 14.258 1 95.75 94 PRO B N 1
ATOM 1801 C CA . PRO B 1 94 ? 1.976 -13.164 14.336 1 95.75 94 PRO B CA 1
ATOM 1802 C C . PRO B 1 94 ? 0.568 -12.57 14.289 1 95.75 94 PRO B C 1
ATOM 1804 O O . PRO B 1 94 ? -0.389 -13.273 13.945 1 95.75 94 PRO B O 1
ATOM 1807 N N . ASP B 1 95 ? 0.447 -11.305 14.727 1 94.81 95 ASP B N 1
ATOM 1808 C CA . ASP B 1 95 ? -0.881 -10.703 14.789 1 94.81 95 ASP B CA 1
ATOM 1809 C C . ASP B 1 95 ? -1.083 -9.703 13.656 1 94.81 95 ASP B C 1
ATOM 1811 O O . ASP B 1 95 ? -0.186 -8.914 13.352 1 94.81 95 ASP B O 1
ATOM 1815 N N . ARG B 1 96 ? -2.223 -9.812 13.141 1 95.56 96 ARG B N 1
ATOM 1816 C CA . ARG B 1 96 ? -2.557 -8.883 12.062 1 95.56 96 ARG B CA 1
ATOM 1817 C C . ARG B 1 96 ? -2.604 -7.445 12.57 1 95.56 96 ARG B C 1
ATOM 1819 O O . ARG B 1 96 ? -3.1 -7.188 13.672 1 95.56 96 ARG B O 1
ATOM 1826 N N . ALA B 1 97 ? -2.105 -6.52 11.789 1 95.5 97 ALA B N 1
ATOM 1827 C CA . ALA B 1 97 ? -2.17 -5.086 12.055 1 95.5 97 ALA B CA 1
ATOM 1828 C C . ALA B 1 97 ? -3.082 -4.387 11.055 1 95.5 97 ALA B C 1
ATOM 1830 O O . ALA B 1 97 ? -3.514 -4.988 10.07 1 95.5 97 ALA B O 1
ATOM 1831 N N . ASN B 1 98 ? -3.451 -3.178 11.422 1 95.75 98 ASN B N 1
ATOM 1832 C CA . ASN B 1 98 ? -4.141 -2.354 10.438 1 95.75 98 ASN B CA 1
ATOM 1833 C C . ASN B 1 98 ? -3.305 -2.178 9.172 1 95.75 98 ASN B C 1
ATOM 1835 O O . ASN B 1 98 ? -2.121 -1.849 9.25 1 95.75 98 ASN B O 1
ATOM 1839 N N . GLU B 1 99 ? -3.9 -2.369 8.031 1 96.75 99 GLU B N 1
ATOM 1840 C CA . GLU B 1 99 ? -3.168 -2.418 6.766 1 96.75 99 GLU B CA 1
ATOM 1841 C C . GLU B 1 99 ? -2.447 -1.101 6.492 1 96.75 99 GLU B C 1
ATOM 1843 O O . GLU B 1 99 ? -1.239 -1.086 6.25 1 96.75 99 GLU B O 1
ATOM 1848 N N . SER B 1 100 ? -3.178 -0.004 6.617 1 97.38 100 SER B N 1
ATOM 1849 C CA . SER B 1 100 ? -2.586 1.294 6.309 1 97.38 100 SER B CA 1
ATOM 1850 C C . SER B 1 100 ? -1.511 1.667 7.324 1 97.38 100 SER B C 1
ATOM 1852 O O . SER B 1 100 ? -0.422 2.105 6.949 1 97.38 100 SER B O 1
ATOM 1854 N N . ASP B 1 101 ? -1.782 1.407 8.602 1 97.94 101 ASP B N 1
ATOM 1855 C CA . ASP B 1 101 ? -0.815 1.716 9.656 1 97.94 101 ASP B CA 1
ATOM 1856 C C . ASP B 1 101 ? 0.457 0.888 9.492 1 97.94 101 ASP B C 1
ATOM 1858 O O . ASP B 1 101 ? 1.565 1.401 9.656 1 97.94 101 ASP B O 1
ATOM 1862 N N . ALA B 1 102 ? 0.274 -0.355 9.125 1 98.56 102 ALA B N 1
ATOM 1863 C CA . ALA B 1 102 ? 1.419 -1.245 8.945 1 98.56 102 ALA B CA 1
ATOM 1864 C C . ALA B 1 102 ? 2.279 -0.806 7.77 1 98.56 102 ALA B C 1
ATOM 1866 O O . ALA B 1 102 ? 3.51 -0.848 7.836 1 98.56 102 ALA B O 1
ATOM 1867 N N . LEU B 1 103 ? 1.64 -0.396 6.691 1 98.88 103 LEU B N 1
ATOM 1868 C CA . LEU B 1 103 ? 2.391 0.06 5.527 1 98.88 103 LEU B CA 1
ATOM 1869 C C . LEU B 1 103 ? 3.15 1.344 5.836 1 98.88 103 LEU B C 1
ATOM 1871 O O . LEU B 1 103 ? 4.297 1.512 5.41 1 98.88 103 LEU B O 1
ATOM 1875 N N . ILE B 1 104 ? 2.547 2.223 6.562 1 98.88 104 ILE B N 1
ATOM 1876 C CA . ILE B 1 104 ? 3.205 3.461 6.961 1 98.88 104 ILE B CA 1
ATOM 1877 C C . ILE B 1 104 ? 4.375 3.146 7.891 1 98.88 104 ILE B C 1
ATOM 1879 O O . ILE B 1 104 ? 5.484 3.646 7.691 1 98.88 104 ILE B O 1
ATOM 1883 N N . ALA B 1 105 ? 4.121 2.309 8.891 1 98.88 105 ALA B N 1
ATOM 1884 C CA . ALA B 1 105 ? 5.184 1.913 9.812 1 98.88 105 ALA B CA 1
ATOM 1885 C C . ALA B 1 105 ? 6.332 1.235 9.07 1 98.88 105 ALA B C 1
ATOM 1887 O O . ALA B 1 105 ? 7.5 1.536 9.32 1 98.88 105 ALA B O 1
ATOM 1888 N N . ALA B 1 106 ? 6.031 0.344 8.164 1 98.94 106 ALA B N 1
ATOM 1889 C CA . ALA B 1 106 ? 7.051 -0.358 7.391 1 98.94 106 ALA B CA 1
ATOM 1890 C C . ALA B 1 106 ? 7.867 0.617 6.551 1 98.94 106 ALA B C 1
ATOM 1892 O O . ALA B 1 106 ? 9.086 0.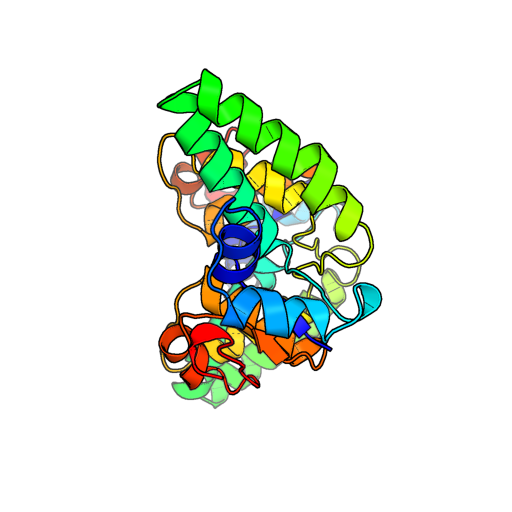457 6.41 1 98.94 106 ALA B O 1
ATOM 1893 N N . THR B 1 107 ? 7.195 1.604 5.949 1 98.94 107 THR B N 1
ATOM 1894 C CA . THR B 1 107 ? 7.898 2.641 5.199 1 98.94 107 THR B CA 1
AT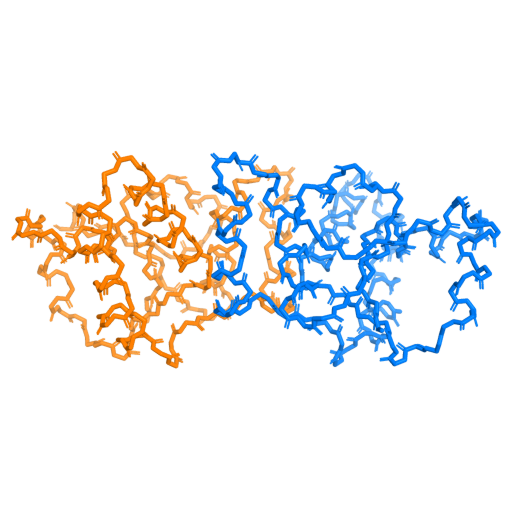OM 1895 C C . THR B 1 107 ? 8.914 3.355 6.09 1 98.94 107 THR B C 1
ATOM 1897 O O . THR B 1 107 ? 10.07 3.535 5.699 1 98.94 107 THR B O 1
ATOM 1900 N N . ALA B 1 108 ? 8.477 3.713 7.289 1 98.94 108 ALA B N 1
ATOM 1901 C CA . ALA B 1 108 ? 9.367 4.398 8.219 1 98.94 108 ALA B CA 1
ATOM 1902 C C . ALA B 1 108 ? 10.539 3.506 8.617 1 98.94 108 ALA B C 1
ATOM 1904 O O . ALA B 1 108 ? 11.688 3.957 8.656 1 98.94 108 ALA B O 1
ATOM 1905 N N . LEU B 1 109 ? 10.289 2.287 8.898 1 98.94 109 LEU B N 1
ATOM 1906 C CA . LEU B 1 109 ? 11.312 1.346 9.336 1 98.94 109 LEU B CA 1
ATOM 1907 C C . LEU B 1 109 ? 12.359 1.146 8.242 1 98.94 109 LEU B C 1
ATOM 1909 O O . LEU B 1 109 ? 13.562 1.18 8.523 1 98.94 109 LEU B O 1
ATOM 1913 N N . VAL B 1 110 ? 11.961 0.965 7.004 1 98.88 110 VAL B N 1
ATOM 1914 C CA . VAL B 1 110 ? 12.859 0.703 5.891 1 98.88 110 VAL B CA 1
ATOM 1915 C C . VAL B 1 110 ? 13.758 1.918 5.652 1 98.88 110 VAL B C 1
ATOM 1917 O O . VAL B 1 110 ? 14.938 1.773 5.324 1 98.88 110 VAL B O 1
ATOM 1920 N N . HIS B 1 111 ? 13.25 3.053 5.859 1 98.88 111 HIS B N 1
ATOM 1921 C CA . HIS B 1 111 ? 13.984 4.266 5.523 1 98.88 111 HIS B CA 1
ATOM 1922 C C . HIS B 1 111 ? 14.641 4.871 6.762 1 98.88 111 HIS B C 1
ATOM 1924 O O . HIS B 1 111 ? 15.273 5.93 6.68 1 98.88 111 HIS B O 1
ATOM 1930 N N . GLY B 1 112 ? 14.398 4.254 7.934 1 98.75 112 GLY B N 1
ATOM 1931 C CA . GLY B 1 112 ? 15.008 4.742 9.156 1 98.75 112 GLY B CA 1
ATOM 1932 C C . GLY B 1 112 ? 14.422 6.055 9.641 1 98.75 112 GLY B C 1
ATOM 1933 O O . GLY B 1 112 ? 15.148 6.934 10.109 1 98.75 112 GLY B O 1
ATOM 1934 N N . LEU B 1 113 ? 13.125 6.211 9.516 1 98.88 113 LEU B N 1
ATOM 1935 C CA . LEU B 1 113 ? 12.461 7.465 9.859 1 98.88 113 LEU B CA 1
ATOM 1936 C C . LEU B 1 113 ? 11.688 7.328 11.164 1 98.88 113 LEU B C 1
ATOM 1938 O O . LEU B 1 113 ? 11.312 6.219 11.562 1 98.88 113 LEU B O 1
ATOM 1942 N N . THR B 1 114 ? 11.445 8.367 11.805 1 98.88 114 THR B N 1
ATOM 1943 C CA . THR B 1 114 ? 10.547 8.469 12.953 1 98.88 114 THR B CA 1
ATOM 1944 C C . THR B 1 114 ? 9.148 8.859 12.508 1 98.88 114 THR B C 1
ATOM 1946 O O . THR B 1 114 ? 8.969 9.859 11.797 1 98.88 114 THR B O 1
ATOM 1949 N N . VAL B 1 115 ? 8.141 8.094 12.906 1 98.88 115 VAL B N 1
ATOM 1950 C CA . VAL B 1 115 ? 6.762 8.43 12.57 1 98.88 115 VAL B CA 1
ATOM 1951 C C . VAL B 1 115 ? 6.242 9.508 13.516 1 98.88 115 VAL B C 1
ATOM 1953 O O . VAL B 1 115 ? 6.398 9.398 14.734 1 98.88 115 VAL B O 1
ATOM 1956 N N . VAL B 1 116 ? 5.711 10.562 12.953 1 98.88 116 VAL B N 1
ATOM 1957 C CA . VAL B 1 116 ? 5.051 11.617 13.719 1 98.88 116 VAL B CA 1
ATOM 1958 C C . VAL B 1 116 ? 3.533 11.445 13.625 1 98.88 116 VAL B C 1
ATOM 1960 O O . VAL B 1 116 ? 2.961 11.492 12.531 1 98.88 116 VAL B O 1
ATOM 1963 N N . THR B 1 117 ? 2.928 11.234 14.742 1 98.75 117 THR B N 1
ATOM 1964 C CA . THR B 1 117 ? 1.507 10.906 14.758 1 98.75 117 THR B CA 1
ATOM 1965 C C . THR B 1 117 ? 0.889 11.25 16.109 1 98.75 117 THR B C 1
ATOM 1967 O O . THR B 1 117 ? 1.591 11.305 17.125 1 98.75 117 THR B O 1
ATOM 1970 N N . ARG B 1 118 ? -0.43 11.477 16.062 1 98.31 118 ARG B N 1
ATOM 1971 C CA . ARG B 1 118 ? -1.188 11.578 17.297 1 98.31 118 ARG B CA 1
ATOM 1972 C C . ARG B 1 118 ? -1.563 10.195 17.828 1 98.31 118 ARG B C 1
ATOM 1974 O O . ARG B 1 118 ? -1.802 10.031 19.031 1 98.31 118 ARG B O 1
ATOM 1981 N N . ASN B 1 119 ? -1.686 9.203 16.922 1 97.38 119 ASN B N 1
ATOM 1982 C CA . ASN B 1 119 ? -2.182 7.871 17.234 1 97.38 119 ASN B CA 1
ATOM 1983 C C . ASN B 1 119 ? -1.037 6.898 17.5 1 97.38 119 ASN B C 1
ATOM 1985 O O . ASN B 1 119 ? -0.92 5.871 16.828 1 97.38 119 ASN B O 1
ATOM 1989 N N . VAL B 1 120 ? -0.286 7.129 18.531 1 97.12 120 VAL B N 1
ATOM 1990 C CA . VAL B 1 120 ? 0.926 6.383 18.844 1 97.12 120 VAL B CA 1
ATOM 1991 C C . VAL B 1 120 ? 0.58 4.914 19.078 1 97.12 120 VAL B C 1
ATOM 1993 O O . VAL B 1 120 ? 1.349 4.02 18.703 1 97.12 120 VAL B O 1
ATOM 1996 N N . SER B 1 121 ? -0.554 4.652 19.672 1 96.69 121 SER B N 1
ATOM 1997 C CA . SER B 1 121 ? -0.958 3.295 20.031 1 96.69 121 SER B CA 1
ATOM 1998 C C . SER B 1 121 ? -1.082 2.412 18.797 1 96.69 121 SER B C 1
ATOM 2000 O O . SER B 1 121 ? -0.812 1.211 18.844 1 96.69 121 SER B O 1
ATOM 2002 N N . ASP B 1 122 ? -1.469 3.006 17.688 1 96.38 122 ASP B N 1
ATOM 2003 C CA . ASP B 1 122 ? -1.669 2.264 16.438 1 96.38 122 ASP B CA 1
ATOM 2004 C C . ASP B 1 122 ? -0.339 1.767 15.875 1 96.38 122 ASP B C 1
ATOM 2006 O O . ASP B 1 122 ? -0.311 0.839 15.062 1 96.38 122 ASP B O 1
ATOM 2010 N N . PHE B 1 123 ? 0.789 2.35 16.359 1 97.75 123 PHE B N 1
ATOM 2011 C CA . PHE B 1 123 ? 2.076 2.082 15.727 1 97.75 123 PHE B CA 1
ATOM 2012 C C . PHE B 1 123 ? 3.021 1.39 16.703 1 97.75 123 PHE B C 1
ATOM 2014 O O . PHE B 1 123 ? 4.051 0.846 16.297 1 97.75 123 PHE B O 1
ATOM 2021 N N . THR B 1 124 ? 2.689 1.416 17.953 1 96.5 124 THR B N 1
ATOM 2022 C CA . THR B 1 124 ? 3.6 0.978 19 1 96.5 124 THR B CA 1
ATOM 2023 C C . THR B 1 124 ? 4.074 -0.451 18.75 1 96.5 124 THR B C 1
ATOM 2025 O O . THR B 1 124 ? 5.25 -0.763 18.938 1 96.5 124 THR B O 1
ATOM 2028 N N . SER B 1 125 ? 3.248 -1.312 18.297 1 96.19 125 SER B N 1
ATOM 2029 C CA . SER B 1 125 ? 3.576 -2.723 18.109 1 96.19 125 SER B CA 1
ATOM 2030 C C . SER B 1 125 ? 4.559 -2.924 16.969 1 96.19 125 SER B C 1
ATOM 2032 O O . SER B 1 125 ? 5.188 -3.977 16.859 1 96.19 125 SER B O 1
ATOM 2034 N N . SER B 1 126 ? 4.695 -1.952 16.094 1 97.69 126 SER B N 1
ATOM 2035 C CA . SER B 1 126 ? 5.555 -2.08 14.93 1 97.69 126 SER B CA 1
ATOM 2036 C C . SER B 1 126 ? 7.023 -1.903 15.297 1 97.69 126 SER B C 1
ATOM 2038 O O . SER B 1 126 ? 7.91 -2.27 14.516 1 97.69 126 SER B O 1
ATOM 2040 N N . GLY B 1 127 ? 7.312 -1.174 16.406 1 97.62 127 GLY B N 1
ATOM 2041 C CA . GLY B 1 127 ? 8.688 -0.913 16.828 1 97.62 127 GLY B CA 1
ATOM 2042 C C . GLY B 1 127 ? 9.273 0.333 16.188 1 97.62 127 GLY B C 1
ATOM 2043 O O . GLY B 1 127 ? 10.445 0.646 16.391 1 97.62 127 GLY B O 1
ATOM 2044 N N . VAL B 1 128 ? 8.508 1.005 15.438 1 98.31 128 VAL B N 1
ATOM 2045 C CA . VAL B 1 128 ? 9 2.223 14.805 1 98.31 128 VAL B CA 1
ATOM 2046 C C . VAL B 1 128 ? 9.227 3.301 15.859 1 98.31 128 VAL B C 1
ATOM 2048 O O . VAL B 1 128 ? 8.562 3.311 16.906 1 98.31 128 VAL B O 1
ATOM 2051 N N . SER B 1 129 ? 10.219 4.172 15.625 1 98.5 129 SER B N 1
ATOM 2052 C CA . SER B 1 129 ? 10.344 5.367 16.453 1 98.5 129 SER B CA 1
ATOM 2053 C C . SER B 1 129 ? 9.156 6.301 16.25 1 98.5 129 SER B C 1
ATOM 2055 O O . SER B 1 129 ? 8.68 6.484 15.133 1 98.5 129 SER B O 1
ATOM 2057 N N . LEU B 1 130 ? 8.695 6.875 17.391 1 98.44 130 LEU B N 1
ATOM 2058 C CA . LEU B 1 130 ? 7.469 7.66 17.344 1 98.44 130 LEU B CA 1
ATOM 2059 C C . LEU B 1 130 ? 7.648 9 18.047 1 98.44 130 LEU B C 1
ATOM 2061 O O . LEU B 1 130 ? 8.367 9.094 19.047 1 98.44 130 LEU B O 1
ATOM 2065 N N . ILE B 1 131 ? 7.016 9.992 17.484 1 98.38 131 ILE B N 1
ATOM 2066 C CA . ILE B 1 131 ? 6.824 11.289 18.109 1 98.38 131 ILE B CA 1
ATOM 2067 C C . ILE B 1 131 ? 5.348 11.68 18.047 1 98.38 131 ILE B C 1
ATOM 2069 O O . ILE B 1 131 ? 4.707 11.539 17 1 98.38 131 ILE B O 1
ATOM 2073 N N . ASN B 1 132 ? 4.789 12.031 19.141 1 98.75 132 ASN B N 1
ATOM 2074 C CA . ASN B 1 132 ? 3.492 12.703 19.203 1 98.75 132 ASN B CA 1
ATOM 2075 C C . ASN B 1 132 ? 3.641 14.18 19.547 1 98.75 132 ASN B C 1
ATOM 2077 O O . ASN B 1 132 ? 3.75 14.539 20.719 1 98.75 132 ASN B O 1
ATOM 2081 N N . PRO B 1 133 ? 3.543 15 18.547 1 98.12 133 PRO B N 1
ATOM 2082 C CA . PRO B 1 133 ? 3.795 16.422 18.828 1 98.12 133 PRO B CA 1
ATOM 2083 C C . PRO B 1 133 ? 2.721 17.047 19.703 1 98.12 133 PRO B C 1
ATOM 2085 O O . PRO B 1 133 ? 2.945 18.094 20.297 1 98.12 133 PRO B O 1
ATOM 2088 N N . TRP B 1 134 ? 1.555 16.453 19.844 1 98.12 134 TRP B N 1
ATOM 2089 C CA . TRP B 1 134 ? 0.502 16.984 20.703 1 98.12 134 TRP B CA 1
ATOM 2090 C C . TRP B 1 134 ? 0.902 16.891 22.172 1 98.12 134 TRP B C 1
ATOM 2092 O O . TRP B 1 134 ? 0.371 17.609 23.016 1 98.12 134 TRP B O 1
ATOM 2102 N N . ASP B 1 135 ? 1.775 15.984 22.516 1 92.81 135 ASP B N 1
ATOM 2103 C CA . ASP B 1 135 ? 2.135 15.719 23.891 1 92.81 135 ASP B CA 1
ATOM 2104 C C . ASP B 1 135 ? 3.518 16.281 24.219 1 92.81 135 ASP B C 1
ATOM 2106 O O . ASP B 1 135 ? 4.02 16.094 25.328 1 92.81 135 ASP B O 1
ATOM 2110 N N . GLU B 1 136 ? 4.223 16.766 23.281 1 82.25 136 GLU B N 1
ATOM 2111 C CA . GLU B 1 136 ? 5.555 17.312 23.547 1 82.25 136 GLU B CA 1
ATOM 2112 C C . GLU B 1 136 ? 5.477 18.641 24.281 1 82.25 136 GLU B C 1
ATOM 2114 O O . GLU B 1 136 ? 4.492 19.375 24.156 1 82.25 136 GLU B O 1
#

InterPro domains:
  IPR002716 PIN domain [PF01850] (2-119)
  IPR029060 PIN-like domain superfamily [SSF88723] (1-134)
  IPR050556 Type II toxin-antitoxin system RNase [PTHR33653] (1-134)

Sequence (272 aa):
MYLLDTNVISELRKPHADAKVVAWAKSVIAPRMFISAITLKELETGVLRIERRDPAQGKVLRTWLKRHVMPAFDTRILPVDAAVALRCAHLHVPDRANESDALIAATALVHGLTVVTRNVSDFTSSGVSLINPWDEMYLLDTNVISELRKPHADAKVVAWAKSVIAPRMFISAITLKELETGVLRIERRDPAQGKVLRTWLKRHVMPAFDTRILPVDAAVALRCAHLHVPDRANESDALIAATALVHGLTVVTRNVSDFTSSGVSLINPWDE

Organism: NCBI:txid2745518

Radius of gyration: 19.78 Å; Cα contacts (8 Å, |Δi|>4): 440; chains: 2; bounding box: 36×58×47 Å

Nearest PDB structures (foldseek):
  2h1c-assembly1_A  TM=9.269E-01  e=4.997E-12  Neisseria gonorrhoeae
  2h1o-assembly1_A  TM=9.193E-01  e=1.622E-11  Neisseria gonorrhoeae
  6nkl-assembly1_A  TM=6.603E-01  e=6.438E-05  Haemophilus influenzae
  1y82-assembly1_A  TM=6.492E-01  e=1.334E-04  Pyrococcus furiosus
  2fe1-assembly1_A-2  TM=8.018E-01  e=1.759E-03  Pyrobaculum aerophilum str. IM2

Solvent-accessible surface area (backbone atoms only — not comparable to full-atom values): 14184 Å² total; per-residue (Å²): 91,34,29,46,33,55,63,46,59,57,40,70,68,40,94,80,39,58,66,43,42,52,53,48,54,71,72,46,64,70,92,43,48,28,32,38,14,64,36,50,16,52,53,47,32,52,33,54,52,38,31,72,76,36,53,72,63,15,51,54,44,47,48,44,42,64,67,43,51,48,62,75,30,61,95,32,54,41,49,40,30,62,69,26,20,50,48,23,20,57,49,38,52,91,53,77,56,58,67,69,54,34,48,49,44,17,42,22,54,73,70,67,24,30,37,34,30,81,62,53,78,76,43,56,89,67,68,50,50,75,41,41,43,79,77,100,93,34,30,45,32,56,64,46,57,57,40,68,68,42,94,80,40,58,65,45,42,53,52,49,55,72,72,47,65,69,91,44,47,28,33,36,14,66,35,50,16,51,52,45,32,51,32,53,51,38,31,73,76,38,54,70,63,12,51,54,45,45,47,44,44,64,67,43,51,48,63,74,30,61,94,32,54,40,50,40,31,61,70,26,20,50,49,23,20,56,51,37,54,91,53,77,55,59,68,68,55,34,48,49,44,17,42,23,54,72,70,67,25,31,34,34,30,80,63,54,79,77,42,56,87,67,68,51,50,76,42,42,43,80,77,101

Secondary structure (DSSP, 8-state):
-EEE-HHHHHHHHSTT--HHHHHHHHHS-GGGEEEEHHHHHHHHHHHHHHHHH-HHHHHHHHHHIIIIIHHHTGGGEE-B-HHHHHHHHHHTSSS---HHHHHHHHHHHHHT-EEE-S-GGGTGGGT--EE-GGG-/-EEE-HHHHHHHHSTT--HHHHHHHHHS-GGGEEEEHHHHHHHHHHHHHHHHH-HHHHHHHHHHIIIIIHHHTGGGEE-B-HHHHHHHHHHTSSS---HHHHHHHHHHHHHT-EEE-S-GGGTGGGT--EE-GGG-

pLDDT: mean 97.67, std 1.9, range [82.25, 98.94]

Foldseek 3Di:
DEEEALVLVVLVPDPDRQPLSVVVVVVDDLVQYAYEVLSLVVLVVVLVVCCVVPVVVSVVSVCCSVPPVCVSHVVRHHYCDPQLVVLLVVLPPPHHADNSLSSRQSSCVSVVHEYEDCCCVSNVSSVGHYDDSNVD/DEEEALVLVVLVPDPDRQPLSVVVVVVDDLVQYAYEVLSLVVLVVVLVVCCVVPVVVSVVSVCCSVPPVCVSHVVRHHYCDPQLVVLLVVLPPPHHADNSLSSRLSSCVSVVHEYEDCPCVSNVSSVGHYDDSNVD